Protein AF-0000000078525940 (afdb_homodimer)

Foldseek 3Di:
DDDDPDPPPPPPPPPPPPPDDDDDDPPCPDPPPPPPPPPPDQDDDVVVLQVVLCVVADPDPVLQFWHHWDWDADPVQQEMEIETAGAFPDALVSQLVVQLVSLQSSQQSRCVRPVVKAHADPQGSIRSQLRHKYWYWYAHPPCPVPCLQIQWTDIDHRPGRDGTGTDPNRDGGDRPPPVVPCPVPPPPPPD/DDCPPDPPPPPPPPPPPPPDDDDDDPPCPDPPPPPPPPPPPQDDDVVVLQVVLCVPADPDPVLQFWHHWDWDADPVQQEMEIETAGAFPDALVSQLVVQLVSLQSSQQSRCVRPVVKAHDDPQGSIRSQLRHKYWYWYAHPPCPVPCLQIQWTDIDHRPGRDGTGTDPNRDGGDRPCPVVPCPVPPPPPPD

Nearest PDB structures (foldseek):
  6h88-assembly1_A  TM=6.307E-01  e=1.381E+00  Magnetospirillum gryphiswaldense
  6h5k-assembly1_A-2  TM=5.288E-01  e=9.392E-01  Magnetospirillum gryphiswaldense
  5hok-assembly1_D-2  TM=5.696E-01  e=1.785E+00  Magnetospira sp. QH-2
  6h5u-assembly2_B  TM=6.106E-01  e=1.295E+00  Magnetospirillum gryphiswaldense
  6h87-assembly1_A-2  TM=5.175E-01  e=1.785E+00  Magnetospirillum gryphiswaldense

Radius of gyration: 27.92 Å; Cα contacts (8 Å, |Δi|>4): 564; chains: 2; bounding box: 78×122×45 Å

Solvent-accessible surface area (backbone atoms only — not comparable to full-atom values): 22656 Å² total; per-residue (Å²): 145,86,77,83,76,79,77,79,75,80,74,75,75,70,81,72,81,73,77,81,75,89,81,76,87,73,88,77,74,71,70,78,66,71,76,76,68,68,83,67,69,86,67,78,56,58,64,56,48,46,52,50,50,43,66,63,37,36,88,20,83,91,36,72,48,38,65,45,82,43,53,31,41,18,68,83,76,28,34,36,43,37,40,34,28,28,42,59,51,54,48,37,69,58,41,33,54,51,49,53,52,51,53,29,48,54,17,33,51,49,18,72,74,35,73,89,27,42,56,44,55,97,74,37,46,22,39,50,36,48,64,23,30,36,36,42,36,26,29,39,73,96,37,84,89,42,65,56,41,25,24,24,69,48,78,44,56,46,60,56,58,75,77,80,56,56,32,86,80,43,45,68,49,74,54,72,61,77,77,60,72,75,77,68,74,76,75,73,70,84,118,143,84,88,80,78,79,78,80,73,80,75,75,76,72,82,72,82,73,76,83,77,89,72,91,75,67,93,71,74,72,70,76,65,70,76,75,68,67,84,69,68,86,67,78,56,58,63,56,49,46,53,51,50,42,67,63,36,36,88,21,85,91,36,73,47,40,66,45,82,44,54,30,41,19,67,83,77,27,33,35,42,37,40,36,28,28,42,56,51,55,48,37,69,58,41,34,55,51,49,54,52,50,53,29,47,53,16,33,48,48,16,73,74,35,73,90,27,41,56,44,55,98,74,35,46,23,39,49,35,47,64,24,29,36,37,43,35,27,29,38,72,95,38,85,90,42,66,55,42,26,25,25,68,47,79,42,54,44,60,55,58,78,75,80,56,55,32,85,81,44,45,69,48,72,54,71,62,79,78,59,72,77,76,69,74,75,74,72,71,84,119

Secondary structure (DSSP, 8-state):
-------------------------SS------------------HHHHHHHHHHHHTT-TTSTTEEEEEEEEETTTTEEEEEEEE-TT--HHHHHHHHHHHHHHHHHHHHHH-TTSPPP-SS---SHHHH-EEEEEEEETT-TT-GGG-SEEEEE-TT--PPP-PPTTPPPPP--GGGS-----------/--------------------------S------------------HHHHHHHHHHHHTT-TTSTTEEEEEEEEETTTTEEEEEEEE-TT--HHHHHHHHHHHHHHHHHHHHHH-TTSPPP-SS---SHHHH-EEEEEEEETT-TT-GGG-SEEEEE-TT--PPP-PPTTPPPPP--GGGS-----------

pLDDT: mean 77.46, std 29.88, range [21.48, 98.88]

Organism: NCBI:txid29354

Sequence (382 aa):
MMRNKALMICAMSVLLLTGCTEKHILNSTGPAEPVFETQQGIVLDWDQIGNDMDEEFVNNEEYPMALSVNYSVDQKNKKIDLTLIVKDGTTPDEAVVFANAAVRYIGDEAAMQDFSFEKSSDTSYGGFFKDYDLHVIVMPDYRMKEEQYWLVDMDIPKGSDEKIVPKEGAVITEATSEDQEEDTESTESDQMMRNKALMICAMSVLLLTGCTEKHILNSTGPAEPVFETQQGIVLDWDQIGNDMDEEFVNNEEYPMALSVNYSVDQKNKKIDLTLIVKDGTTPDEAVVFANAAVRYIGDEAAMQDFSFEKSSDTSYGGFFKDYDLHVIVMPDYRMKEEQYWLVDMDIPKGSDEKIVPKEGAVITEATSEDQEEDTESTESDQ

Structure (mmCIF, N/CA/C/O backbone):
data_AF-0000000078525940-model_v1
#
loop_
_entity.id
_entity.type
_entity.pdbx_description
1 polymer Lipoprotein
#
loop_
_atom_site.group_PDB
_atom_site.id
_atom_site.type_symbol
_atom_site.label_atom_id
_atom_site.label_alt_id
_atom_site.label_comp_id
_atom_site.label_asym_id
_atom_site.label_entity_id
_atom_site.label_seq_id
_atom_site.pdbx_PDB_ins_code
_atom_site.Cartn_x
_atom_site.Cartn_y
_atom_site.Cartn_z
_atom_site.occupancy
_atom_site.B_iso_or_equiv
_atom_site.auth_seq_id
_atom_site.auth_comp_id
_atom_site.auth_asym_id
_atom_site.auth_atom_id
_atom_site.pdbx_PDB_model_num
ATOM 1 N N . MET A 1 1 ? -23.031 36.406 13.414 1 21.48 1 MET A N 1
ATOM 2 C CA . MET A 1 1 ? -24.203 35.625 13.062 1 21.48 1 MET A CA 1
ATOM 3 C C . MET A 1 1 ? -23.812 34.156 12.805 1 21.48 1 MET A C 1
ATOM 5 O O . MET A 1 1 ? -23.328 33.844 11.727 1 21.48 1 MET A O 1
ATOM 9 N N . MET A 1 2 ? -23.109 33.344 13.695 1 25.78 2 MET A N 1
ATOM 10 C CA . MET A 1 2 ? -22.016 32.438 14.008 1 25.78 2 MET A CA 1
ATOM 11 C C . MET A 1 2 ? -22.438 30.984 13.828 1 25.78 2 MET A C 1
ATOM 13 O O . MET A 1 2 ? -21.672 30.172 13.32 1 25.78 2 MET A O 1
ATOM 17 N N . ARG A 1 3 ? -23.391 30.297 14.633 1 26.89 3 ARG A N 1
ATOM 18 C CA . ARG A 1 3 ? -23.328 29.156 15.531 1 26.89 3 ARG A CA 1
ATOM 19 C C . ARG A 1 3 ? -23.734 27.875 14.805 1 26.89 3 ARG A C 1
ATOM 21 O O . ARG A 1 3 ? -23.25 26.797 15.125 1 26.89 3 ARG A O 1
ATOM 28 N N . ASN A 1 4 ? -24.828 27.719 14.227 1 28.33 4 ASN A N 1
ATOM 29 C CA . ASN A 1 4 ? -25.703 26.562 14.398 1 28.33 4 ASN A CA 1
ATOM 30 C C . ASN A 1 4 ? -25.312 25.422 13.477 1 28.33 4 ASN A C 1
ATOM 32 O O . ASN A 1 4 ? -25.797 25.328 12.352 1 28.33 4 ASN A O 1
ATOM 36 N N . LYS A 1 5 ? -24.062 25.234 13.25 1 28.31 5 LYS A N 1
ATOM 37 C CA . LYS A 1 5 ? -23.688 24.219 12.266 1 28.31 5 LYS A CA 1
ATOM 38 C C . LYS A 1 5 ? -24.234 22.844 12.656 1 28.31 5 LYS A C 1
ATOM 40 O O . LYS A 1 5 ? -23.969 22.359 13.75 1 28.31 5 LYS A O 1
ATOM 45 N N . ALA A 1 6 ? -25.359 22.328 12.172 1 26.59 6 ALA A N 1
ATOM 46 C CA . ALA A 1 6 ? -26.234 21.156 12.281 1 26.59 6 ALA A CA 1
ATOM 47 C C . ALA A 1 6 ? -25.453 19.875 12.055 1 26.59 6 ALA A C 1
ATOM 49 O O . ALA A 1 6 ? -24.781 19.703 11.031 1 26.59 6 ALA A O 1
ATOM 50 N N . LEU A 1 7 ? -24.984 19.188 13.141 1 25.95 7 LEU A N 1
ATOM 51 C CA . LEU A 1 7 ? -24.312 17.906 13.328 1 25.95 7 LEU A CA 1
ATOM 52 C C . LEU A 1 7 ? -25.094 16.781 12.648 1 25.95 7 LEU A C 1
ATOM 54 O O . LEU A 1 7 ? -26.219 16.484 13.031 1 25.95 7 LEU A O 1
ATOM 58 N N . MET A 1 8 ? -25 16.656 11.367 1 26.27 8 MET A N 1
ATOM 59 C CA . MET A 1 8 ? -25.672 15.562 10.656 1 26.27 8 MET A CA 1
ATOM 60 C C . MET A 1 8 ? -25.312 14.211 11.266 1 26.27 8 MET A C 1
ATOM 62 O O . MET A 1 8 ? -24.141 13.805 11.242 1 26.27 8 MET A O 1
ATOM 66 N N . ILE A 1 9 ? -25.938 13.828 12.391 1 27.08 9 ILE A N 1
ATOM 67 C CA . ILE A 1 9 ? -25.859 12.57 13.125 1 27.08 9 ILE A CA 1
ATOM 68 C C . ILE A 1 9 ? -26.016 11.398 12.148 1 27.08 9 ILE A C 1
ATOM 70 O O . ILE A 1 9 ? -27.031 11.297 11.445 1 27.08 9 ILE A O 1
ATOM 74 N N . CYS A 1 10 ? -24.953 10.914 11.602 1 27.88 10 CYS A N 1
ATOM 75 C CA . CYS A 1 10 ? -24.859 9.695 10.82 1 27.88 10 CYS A CA 1
ATOM 76 C C . CYS A 1 10 ? -25.5 8.523 11.555 1 27.88 10 CYS A C 1
ATOM 78 O O . CYS A 1 10 ? -25 8.078 12.586 1 27.88 10 CYS A O 1
ATOM 80 N N . ALA A 1 11 ? -26.797 8.477 11.531 1 26.97 11 ALA A N 1
ATOM 81 C CA . ALA A 1 11 ? -27.625 7.406 12.086 1 26.97 11 ALA A CA 1
ATOM 82 C C . ALA A 1 11 ? -27.172 6.039 11.594 1 26.97 11 ALA A C 1
ATOM 84 O O . ALA A 1 11 ? -27.25 5.746 10.398 1 26.97 11 ALA A O 1
ATOM 85 N N . MET A 1 12 ? -26.109 5.469 12.094 1 28.52 12 MET A N 1
ATOM 86 C CA . MET A 1 12 ? -25.766 4.059 11.969 1 28.52 12 MET A CA 1
ATOM 87 C C . MET A 1 12 ? -26.969 3.164 12.211 1 28.52 12 MET A C 1
ATOM 89 O O . MET A 1 12 ? -27.484 3.109 13.328 1 28.52 12 MET A O 1
ATOM 93 N N . SER A 1 13 ? -27.828 3.055 11.195 1 27.5 13 SER A N 1
ATOM 94 C CA . SER A 1 13 ? -28.953 2.127 11.281 1 27.5 13 SER A CA 1
ATOM 95 C C . SER A 1 13 ? -28.516 0.766 11.805 1 27.5 13 SER A C 1
ATOM 97 O O . SER A 1 13 ? -27.594 0.152 11.25 1 27.5 13 SER A O 1
ATOM 99 N N . VAL A 1 14 ? -28.578 0.569 12.984 1 27.92 14 VAL A N 1
ATOM 100 C CA . VAL A 1 14 ? -28.562 -0.743 13.617 1 27.92 14 VAL A CA 1
ATOM 101 C C . VAL A 1 14 ? -29.625 -1.642 12.969 1 27.92 14 VAL A C 1
ATOM 103 O O . VAL A 1 14 ? -30.812 -1.339 13.016 1 27.92 14 VAL A O 1
ATOM 106 N N . LEU A 1 15 ? -29.359 -2.211 11.766 1 27.69 15 LEU A N 1
ATOM 107 C CA . LEU A 1 15 ? -30.219 -3.299 11.312 1 27.69 15 LEU A CA 1
ATOM 108 C C . LEU A 1 15 ? -30.562 -4.234 12.469 1 27.69 15 LEU A C 1
ATOM 110 O O . LEU A 1 15 ? -29.688 -4.93 12.992 1 27.69 15 LEU A O 1
ATOM 114 N N . LEU A 1 16 ? -31.453 -3.805 13.297 1 26.98 16 LEU A N 1
ATOM 115 C CA . LEU A 1 16 ? -32.125 -4.664 14.258 1 26.98 16 LEU A CA 1
ATOM 116 C C . LEU A 1 16 ? -32.75 -5.867 13.57 1 26.98 16 LEU A C 1
ATOM 118 O O . LEU A 1 16 ? -33.688 -5.715 12.789 1 26.98 16 LEU A O 1
ATOM 122 N N . LEU A 1 17 ? -32.062 -6.977 13.289 1 30.05 17 LEU A N 1
ATOM 123 C CA . LEU A 1 17 ? -32.625 -8.297 13.016 1 30.05 17 LEU A CA 1
ATOM 124 C C . LEU A 1 17 ? -33.656 -8.688 14.07 1 30.05 17 LEU A C 1
ATOM 126 O O . LEU A 1 17 ? -33.281 -9.062 15.188 1 30.05 17 LEU A O 1
ATOM 130 N N . THR A 1 18 ? -34.719 -7.969 14.234 1 27.73 18 THR A N 1
ATOM 131 C CA . THR A 1 18 ? -35.781 -8.477 15.086 1 27.73 18 THR A CA 1
ATOM 132 C C . THR A 1 18 ? -36.375 -9.75 14.5 1 27.73 18 THR A C 1
ATOM 134 O O . THR A 1 18 ? -36.906 -9.734 13.391 1 27.73 18 THR A O 1
ATOM 137 N N . GLY A 1 19 ? -35.812 -10.922 14.758 1 28.27 19 GLY A N 1
ATOM 138 C CA . GLY A 1 19 ? -36.469 -12.219 14.602 1 28.27 19 GLY A CA 1
ATOM 139 C C . GLY A 1 19 ? -37.781 -12.32 15.336 1 28.27 19 GLY A C 1
ATOM 140 O O . GLY A 1 19 ? -37.812 -12.211 16.562 1 28.27 19 GLY A O 1
ATOM 141 N N . CYS A 1 20 ? -38.812 -11.875 14.852 1 27.36 20 CYS A N 1
ATOM 142 C CA . CYS A 1 20 ? -40.156 -12.234 15.305 1 27.36 20 CYS A CA 1
ATOM 143 C C . CYS A 1 20 ? -40.312 -13.75 15.414 1 27.36 20 CYS A C 1
ATOM 145 O O . CYS A 1 20 ? -39.906 -14.477 14.516 1 27.36 20 CYS A O 1
ATOM 147 N N . THR A 1 21 ? -40.656 -14.352 16.562 1 24.81 21 THR A N 1
ATOM 148 C CA . THR A 1 21 ? -40.875 -15.656 17.188 1 24.81 21 THR A CA 1
ATOM 149 C C . THR A 1 21 ? -42.094 -16.328 16.578 1 24.81 21 THR A C 1
ATOM 151 O O . THR A 1 21 ? -42.5 -17.406 17.031 1 24.81 21 THR A O 1
ATOM 154 N N . GLU A 1 22 ? -43.094 -15.836 15.859 1 24.78 22 GLU A N 1
ATOM 155 C CA . GLU A 1 22 ? -44.344 -16.594 15.977 1 24.78 22 GLU A CA 1
ATOM 156 C C . GLU A 1 22 ? -44.156 -18.031 15.523 1 24.78 22 GLU A C 1
ATOM 158 O O . GLU A 1 22 ? -43.375 -18.312 14.609 1 24.78 22 GLU A O 1
ATOM 163 N N . LYS A 1 23 ? -45 -19.172 16.141 1 25.27 23 LYS A N 1
ATOM 164 C CA . LYS A 1 23 ? -45.188 -20.594 16.406 1 25.27 23 LYS A CA 1
ATOM 165 C C . LYS A 1 23 ? -45.375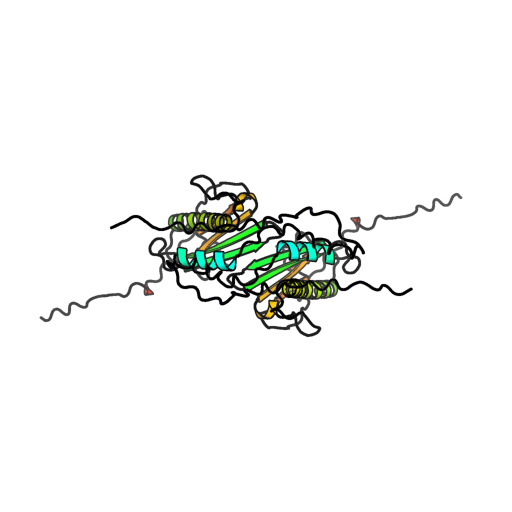 -21.375 15.117 1 25.27 23 LYS A C 1
ATOM 167 O O . LYS A 1 23 ? -44.75 -22.438 14.938 1 25.27 23 LYS A O 1
ATOM 172 N N . HIS A 1 24 ? -46.656 -21.5 14.562 1 23.89 24 HIS A N 1
ATOM 173 C CA . HIS A 1 24 ? -47.312 -22.703 14.07 1 23.89 24 HIS A CA 1
ATOM 174 C C . HIS A 1 24 ? -46.844 -23.062 12.68 1 23.89 24 HIS A C 1
ATOM 176 O O . HIS A 1 24 ? -47.438 -23.906 12.008 1 23.89 24 HIS A O 1
ATOM 182 N N . ILE A 1 25 ? -46.062 -22.422 11.781 1 23.86 25 ILE A N 1
ATOM 183 C CA . ILE A 1 25 ? -46.281 -22.891 10.414 1 23.86 25 ILE A CA 1
ATOM 184 C C . ILE A 1 25 ? -46.062 -24.391 10.328 1 23.86 25 ILE A C 1
ATOM 186 O O . ILE A 1 25 ? -45.156 -24.922 11 1 23.86 25 ILE A O 1
ATOM 190 N N . LEU A 1 26 ? -46.938 -25.406 9.602 1 26.83 26 LEU A N 1
ATOM 191 C CA . LEU A 1 26 ? -47.031 -26.562 8.727 1 26.83 26 LEU A CA 1
ATOM 192 C C . LEU A 1 26 ? -45.719 -26.812 8 1 26.83 26 LEU A C 1
ATOM 194 O O . LEU A 1 26 ? -44.844 -25.938 7.977 1 26.83 26 LEU A O 1
ATOM 198 N N . ASN A 1 27 ? -45.656 -27.328 6.633 1 27.08 27 ASN A N 1
ATOM 199 C CA . ASN A 1 27 ? -44.719 -28.141 5.879 1 27.08 27 ASN A CA 1
ATOM 200 C C . ASN A 1 27 ? -43.375 -27.453 5.703 1 27.08 27 ASN A C 1
ATOM 202 O O . ASN A 1 27 ? -43.281 -26.375 5.094 1 27.08 27 ASN A O 1
ATOM 206 N N . SER A 1 28 ? -42.375 -27.594 6.473 1 26.09 28 SER A N 1
ATOM 207 C CA . SER A 1 28 ? -41.281 -26.891 7.137 1 26.09 28 SER A CA 1
ATOM 208 C C . SER A 1 28 ? -40.188 -26.516 6.152 1 26.09 28 SER A C 1
ATOM 210 O O . SER A 1 28 ? -39.375 -27.359 5.777 1 26.09 28 SER A O 1
ATOM 212 N N . THR A 1 29 ? -40.594 -25.906 4.91 1 29.89 29 THR A N 1
ATOM 213 C CA . THR A 1 29 ? -39.625 -25.438 3.932 1 29.89 29 THR A CA 1
ATOM 214 C C . THR A 1 29 ? -38.469 -24.688 4.621 1 29.89 29 THR A C 1
ATOM 216 O O . THR A 1 29 ? -38.719 -23.719 5.348 1 29.89 29 THR A O 1
ATOM 219 N N . GLY A 1 30 ? -37.406 -25.391 4.918 1 28.44 30 GLY A N 1
ATOM 220 C CA . GLY A 1 30 ? -36.25 -25.094 5.754 1 28.44 30 GLY A CA 1
ATOM 221 C C . GLY A 1 30 ? -35.781 -23.656 5.625 1 28.44 30 GLY A C 1
ATOM 222 O O . GLY A 1 30 ? -35.906 -23.047 4.559 1 28.44 30 GLY A O 1
ATOM 223 N N . PRO A 1 31 ? -35.938 -22.922 6.684 1 28.55 31 PRO A N 1
ATOM 224 C CA . PRO A 1 31 ? -35.594 -21.516 6.84 1 28.55 31 PRO A CA 1
ATOM 225 C C . PRO A 1 31 ? -34.281 -21.141 6.125 1 28.55 31 PRO A C 1
ATOM 227 O O . PRO A 1 31 ? -33.375 -21.969 6.043 1 28.55 31 PRO A O 1
ATOM 230 N N . ALA A 1 32 ? -34.438 -20.438 5.066 1 31.08 32 ALA A N 1
ATOM 231 C CA . ALA A 1 32 ? -33.281 -19.797 4.434 1 31.08 32 ALA A CA 1
ATOM 232 C C . ALA A 1 32 ? -32.25 -19.438 5.469 1 31.08 32 ALA A C 1
ATOM 234 O O . ALA A 1 32 ? -32.531 -18.781 6.473 1 31.08 32 ALA A O 1
ATOM 235 N N . GLU A 1 33 ? -31.406 -20.391 5.953 1 29.14 33 GLU A N 1
ATOM 236 C CA . GLU A 1 33 ? -30.312 -20.125 6.879 1 29.14 33 GLU A CA 1
ATOM 237 C C . GLU A 1 33 ? -29.75 -18.703 6.68 1 29.14 33 GLU A C 1
ATOM 239 O O . GLU A 1 33 ? -29.578 -18.266 5.547 1 29.14 33 GLU A O 1
ATOM 244 N N . PRO A 1 34 ? -30.094 -17.844 7.602 1 30.73 34 PRO A N 1
ATOM 245 C CA . PRO A 1 34 ? -29.453 -16.516 7.535 1 30.73 34 PRO A CA 1
ATOM 246 C C . PRO A 1 34 ? -28.031 -16.578 6.973 1 30.73 34 PRO A C 1
ATOM 248 O O . PRO A 1 34 ? -27.312 -17.547 7.195 1 30.73 34 PRO A O 1
ATOM 251 N N . VAL A 1 35 ? -27.875 -16.5 5.688 1 29.34 35 VAL A N 1
ATOM 252 C CA . VAL A 1 35 ? -26.484 -16.266 5.285 1 29.34 35 VAL A CA 1
ATOM 253 C C . VAL A 1 35 ? -25.766 -15.461 6.367 1 29.34 35 VAL A C 1
ATOM 255 O O . VAL A 1 35 ? -26.172 -14.344 6.691 1 29.34 35 VAL A O 1
ATOM 258 N N . PHE A 1 36 ? -25.391 -16.047 7.59 1 30.45 36 PHE A N 1
ATOM 259 C CA . PHE A 1 36 ? -24.453 -15.492 8.562 1 30.45 36 PHE A CA 1
ATOM 260 C C . PHE A 1 36 ? -23.531 -14.477 7.898 1 30.45 36 PHE A C 1
ATOM 262 O O . PHE A 1 36 ? -22.703 -14.844 7.051 1 30.45 36 PHE A O 1
ATOM 269 N N . GLU A 1 37 ? -24 -13.359 7.496 1 33.44 37 GLU A N 1
ATOM 270 C CA . GLU A 1 37 ? -23.172 -12.227 7.094 1 33.44 37 GLU A CA 1
ATOM 271 C C . GLU A 1 37 ? -21.875 -12.172 7.895 1 33.44 37 GLU A C 1
ATOM 273 O O . GLU A 1 37 ? -21.906 -12.109 9.125 1 33.44 37 GLU A O 1
ATOM 278 N N . THR A 1 38 ? -20.906 -12.906 7.754 1 35.06 38 THR A N 1
ATOM 279 C CA . THR A 1 38 ? -19.578 -12.703 8.32 1 35.06 38 THR A CA 1
ATOM 280 C C . THR A 1 38 ? -19.375 -11.25 8.742 1 35.06 38 THR A C 1
ATOM 282 O O . THR A 1 38 ? -19.719 -10.328 8 1 35.06 38 THR A O 1
ATOM 285 N N . GLN A 1 39 ? -19.641 -10.758 9.93 1 38.03 39 GLN A N 1
ATOM 286 C CA . GLN A 1 39 ? -19.188 -9.484 10.5 1 38.03 39 GLN A CA 1
ATOM 287 C C . GLN A 1 39 ? -18.078 -8.875 9.656 1 38.03 39 GLN A C 1
ATOM 289 O O . GLN A 1 39 ? -16.906 -9.234 9.805 1 38.03 39 GLN A O 1
ATOM 294 N N . GLN A 1 40 ? -18.188 -8.766 8.383 1 51.22 40 GLN A N 1
ATOM 295 C CA . GLN A 1 40 ? -17.156 -8.18 7.539 1 51.22 40 GLN A CA 1
ATOM 296 C C . GLN A 1 40 ? -16.641 -6.871 8.133 1 51.22 40 GLN A C 1
ATOM 298 O O . GLN A 1 40 ? -17.406 -5.945 8.383 1 51.22 40 GLN A O 1
ATOM 303 N N . GLY A 1 41 ? -15.672 -6.926 9.086 1 63.22 41 GLY A N 1
ATOM 304 C CA . GLY A 1 41 ? -15.047 -5.738 9.648 1 63.22 41 GLY A CA 1
ATOM 305 C C . GLY A 1 41 ? -15.047 -4.555 8.695 1 63.22 41 GLY A C 1
ATOM 306 O O . GLY A 1 41 ? -15.258 -4.719 7.492 1 63.22 41 GLY A O 1
ATOM 307 N N . ILE A 1 42 ? -15.406 -3.416 9.164 1 82.88 42 ILE A N 1
ATOM 308 C CA . ILE A 1 42 ? -15.375 -2.166 8.414 1 82.88 42 ILE A CA 1
ATOM 309 C C . ILE A 1 42 ? -14.102 -2.092 7.578 1 82.88 42 ILE A C 1
ATOM 311 O O . ILE A 1 42 ? -13 -2.324 8.086 1 82.88 42 ILE A O 1
ATOM 315 N N . VAL A 1 43 ? -14.281 -2.004 6.297 1 89.25 43 VAL A N 1
ATOM 316 C CA . VAL A 1 43 ? -13.148 -1.748 5.414 1 89.25 43 VAL A CA 1
ATOM 317 C C . VAL A 1 43 ? -13 -0.245 5.184 1 89.25 43 VAL A C 1
ATOM 319 O O . VAL A 1 43 ? -13.961 0.427 4.801 1 89.25 43 VAL A O 1
ATOM 322 N N . LEU A 1 44 ? -11.844 0.251 5.418 1 93.81 44 LEU A N 1
ATOM 323 C CA . LEU A 1 44 ? -11.586 1.676 5.242 1 93.81 44 LEU A CA 1
ATOM 324 C C . LEU A 1 44 ? -11.633 2.059 3.768 1 93.81 44 LEU A C 1
ATOM 326 O O . LEU A 1 44 ? -11.109 1.338 2.916 1 93.81 44 LEU A O 1
ATOM 330 N N . ASP A 1 45 ? -12.344 3.156 3.459 1 93.5 45 ASP A N 1
ATOM 331 C CA . ASP A 1 45 ? -12.359 3.734 2.119 1 93.5 45 ASP A CA 1
ATOM 332 C C . ASP A 1 45 ? -11.156 4.652 1.9 1 93.5 45 ASP A C 1
ATOM 334 O O . ASP A 1 45 ? -11.25 5.863 2.1 1 93.5 45 ASP A O 1
ATOM 338 N N . TRP A 1 46 ? -10.148 4.129 1.335 1 93.19 46 TRP A N 1
ATOM 339 C CA . TRP A 1 46 ? -8.891 4.848 1.197 1 93.19 46 TRP A CA 1
ATOM 340 C C . TRP A 1 46 ? -8.969 5.883 0.078 1 93.19 46 TRP A C 1
ATOM 342 O O . TRP A 1 46 ? -8.219 6.863 0.073 1 93.19 46 TRP A O 1
ATOM 352 N N . ASP A 1 47 ? -9.844 5.691 -0.898 1 90.25 47 ASP A N 1
ATOM 353 C CA . ASP A 1 47 ? -10.078 6.738 -1.887 1 90.25 47 ASP A CA 1
ATOM 354 C C . ASP A 1 47 ? -10.594 8.016 -1.224 1 90.25 47 ASP A C 1
ATOM 356 O O . ASP A 1 47 ? -10.117 9.109 -1.521 1 90.25 47 ASP A O 1
ATOM 360 N N . GLN A 1 48 ? -11.469 7.758 -0.359 1 93.56 48 GLN A N 1
ATOM 361 C CA . GLN A 1 48 ? -12.023 8.906 0.346 1 93.56 48 GLN A CA 1
ATOM 362 C C . GLN A 1 48 ? -10.984 9.555 1.254 1 93.56 48 GLN A C 1
ATOM 364 O O . GLN A 1 48 ? -10.875 10.781 1.305 1 93.56 48 GLN A O 1
ATOM 369 N N . ILE A 1 49 ? -10.25 8.727 1.946 1 95.94 49 ILE A N 1
ATOM 370 C CA . ILE A 1 49 ? -9.203 9.266 2.809 1 95.94 49 ILE A CA 1
ATOM 371 C C . ILE A 1 49 ? -8.211 10.07 1.976 1 95.94 49 ILE A C 1
ATOM 373 O O . ILE A 1 49 ? -7.844 11.188 2.35 1 95.94 49 ILE A O 1
ATOM 377 N N . GLY A 1 50 ? -7.855 9.562 0.862 1 94.81 50 GLY A N 1
ATOM 378 C CA . GLY A 1 50 ? -6.945 10.273 -0.025 1 94.81 50 GLY A CA 1
ATOM 379 C C . GLY A 1 50 ? -7.492 11.602 -0.507 1 94.81 50 GLY A C 1
ATOM 380 O O . GLY A 1 50 ? -6.793 12.617 -0.472 1 94.81 50 GLY A O 1
ATOM 381 N N . ASN A 1 51 ? -8.711 11.586 -0.929 1 94.06 51 ASN A N 1
ATOM 382 C CA . ASN A 1 51 ? -9.359 12.812 -1.367 1 94.06 51 ASN A CA 1
ATOM 383 C C . ASN A 1 51 ? -9.406 13.852 -0.246 1 94.06 51 ASN A C 1
ATOM 385 O O . ASN A 1 51 ? -9.141 15.031 -0.473 1 94.06 51 ASN A O 1
ATOM 389 N N . ASP A 1 52 ? -9.734 13.367 0.904 1 97.12 52 ASP A N 1
ATOM 390 C CA . ASP A 1 52 ? -9.812 14.266 2.049 1 97.12 52 ASP A CA 1
ATOM 391 C C . ASP A 1 52 ? -8.438 14.828 2.406 1 97.12 52 ASP A C 1
ATOM 393 O O . ASP A 1 52 ? -8.32 15.992 2.789 1 97.12 52 ASP A O 1
ATOM 397 N N . MET A 1 53 ? -7.422 14.023 2.32 1 97.5 53 MET A N 1
ATOM 398 C CA . MET A 1 53 ? -6.051 14.477 2.547 1 97.5 53 MET A CA 1
ATOM 399 C C . MET A 1 53 ? -5.668 15.578 1.562 1 97.5 53 MET A C 1
ATOM 401 O O . MET A 1 53 ? -5.094 16.594 1.952 1 97.5 53 MET A O 1
ATOM 405 N N . ASP A 1 54 ? -5.992 15.43 0.362 1 96.31 54 ASP A N 1
ATOM 406 C CA . ASP A 1 54 ? -5.684 16.438 -0.654 1 96.31 54 ASP A CA 1
ATOM 407 C C . ASP A 1 54 ? -6.406 17.75 -0.364 1 96.31 54 ASP A C 1
ATOM 409 O O . ASP A 1 54 ? -5.805 18.812 -0.439 1 96.31 54 ASP A O 1
ATOM 413 N N . GLU A 1 55 ? -7.625 17.578 -0.083 1 97 55 GLU A N 1
ATOM 414 C CA . GLU A 1 55 ? -8.422 18.766 0.222 1 97 55 GLU A CA 1
ATOM 415 C C . GLU A 1 55 ? -7.855 19.516 1.427 1 97 55 GLU A C 1
ATOM 417 O O . GLU A 1 55 ? -7.844 20.75 1.45 1 97 55 GLU A O 1
ATOM 422 N N . GLU A 1 56 ? -7.348 18.75 2.297 1 98.31 56 GLU A N 1
ATOM 423 C CA . GLU A 1 56 ? -6.867 19.344 3.541 1 98.31 56 GLU A CA 1
ATOM 424 C C . GLU A 1 56 ? -5.508 20.016 3.348 1 98.31 56 GLU A C 1
ATOM 426 O O . GLU A 1 56 ? -5.246 21.078 3.912 1 98.31 56 GLU A O 1
ATOM 431 N N . PHE A 1 57 ? -4.656 19.469 2.529 1 98.38 57 PHE A N 1
ATOM 432 C CA . PHE A 1 57 ? -3.26 19.875 2.627 1 98.38 57 PHE A CA 1
ATOM 433 C C . PHE A 1 57 ? -2.795 20.531 1.334 1 98.38 57 PHE A C 1
ATOM 435 O O . PHE A 1 57 ? -1.924 21.406 1.354 1 98.38 57 PHE A O 1
ATOM 442 N N . VAL A 1 58 ? -3.324 20.109 0.29 1 96.31 58 VAL A N 1
ATOM 443 C CA . VAL A 1 58 ? -2.85 20.625 -0.988 1 96.31 58 VAL A CA 1
ATOM 444 C C . VAL A 1 58 ? -3.533 21.969 -1.291 1 96.31 58 VAL A C 1
ATOM 446 O O . VAL A 1 58 ? -4.754 22.078 -1.158 1 96.31 58 VAL A O 1
ATOM 449 N N . ASN A 1 59 ? -2.678 23.016 -1.659 1 94.56 59 ASN A N 1
ATOM 450 C CA . ASN A 1 59 ? -3.139 24.359 -1.946 1 94.56 59 ASN A CA 1
ATOM 451 C C . ASN A 1 59 ? -3.814 25 -0.732 1 94.56 59 ASN A C 1
ATOM 453 O O . ASN A 1 59 ? -4.828 25.688 -0.868 1 94.56 59 ASN A O 1
ATOM 457 N N . ASN A 1 60 ? -3.395 24.625 0.321 1 95.94 60 ASN A N 1
ATOM 458 C CA . ASN A 1 60 ? -3.863 25.172 1.586 1 95.94 60 ASN A CA 1
ATOM 459 C C . ASN A 1 60 ? -2.885 26.203 2.145 1 95.94 60 ASN A C 1
ATOM 461 O O . ASN A 1 60 ? -1.691 2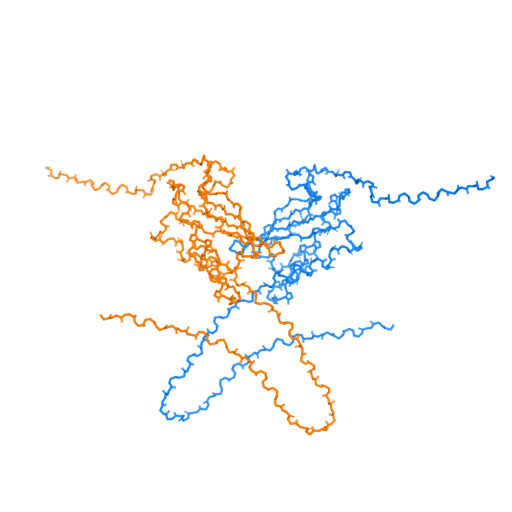5.922 2.27 1 95.94 60 ASN A O 1
ATOM 465 N N . GLU A 1 61 ? -3.391 27.328 2.547 1 96 61 GLU A N 1
ATOM 466 C CA . GLU A 1 61 ? -2.562 28.422 3.033 1 96 61 GLU A CA 1
ATOM 467 C C . GLU A 1 61 ? -1.877 28.062 4.348 1 9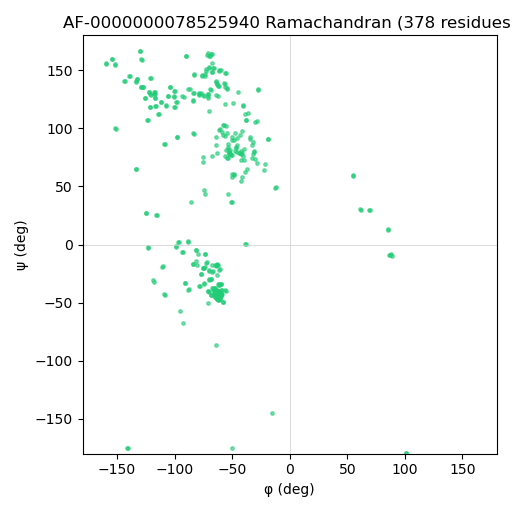6 61 GLU A C 1
ATOM 469 O O . GLU A 1 61 ? -0.839 28.625 4.691 1 96 61 GLU A O 1
ATOM 474 N N . GLU A 1 62 ? -2.469 27.109 5.035 1 96.69 62 GLU A N 1
ATOM 475 C CA . GLU A 1 62 ? -1.877 26.688 6.301 1 96.69 62 GLU A CA 1
ATOM 476 C C . GLU A 1 62 ? -0.643 25.828 6.066 1 96.69 62 GLU A C 1
ATOM 478 O O . GLU A 1 62 ? 0.203 25.688 6.953 1 96.69 62 GLU A O 1
ATOM 483 N N . TYR A 1 63 ? -0.551 25.281 4.91 1 98 63 TYR A N 1
ATOM 484 C CA . TYR A 1 63 ? 0.581 24.438 4.52 1 98 63 TYR A CA 1
ATOM 485 C C . TYR A 1 63 ? 1.088 24.828 3.135 1 98 63 TYR A C 1
ATOM 487 O O . TYR A 1 63 ? 1.077 24 2.215 1 98 63 TYR A O 1
ATOM 495 N N . PRO A 1 64 ? 1.596 26.016 3.012 1 97.19 64 PRO A N 1
ATOM 496 C CA . PRO A 1 64 ? 1.932 26.531 1.685 1 97.19 64 PRO A CA 1
ATOM 497 C C . PRO A 1 64 ? 3.029 25.719 0.995 1 97.19 64 PRO A C 1
ATOM 499 O O . PRO A 1 64 ? 3.178 25.797 -0.228 1 97.19 64 PRO A O 1
ATOM 502 N N . MET A 1 65 ? 3.754 24.938 1.723 1 97.81 65 MET A N 1
ATOM 503 C CA . MET A 1 65 ? 4.855 24.156 1.16 1 97.81 65 MET A CA 1
ATOM 504 C C . MET A 1 65 ? 4.348 22.859 0.561 1 97.81 65 MET A C 1
ATOM 506 O O . MET A 1 65 ? 5.07 22.188 -0.181 1 97.81 65 MET A O 1
ATOM 510 N N . ALA A 1 66 ? 3.18 22.453 0.894 1 98.44 66 ALA A N 1
ATOM 511 C CA . ALA A 1 66 ? 2.682 21.125 0.543 1 98.44 66 ALA A CA 1
ATOM 512 C C . ALA A 1 66 ? 2.322 21.047 -0.938 1 98.44 66 ALA A C 1
ATOM 514 O O . ALA A 1 66 ? 1.556 21.875 -1.44 1 98.44 66 ALA A O 1
ATOM 515 N N . LEU A 1 67 ? 2.846 20.062 -1.595 1 97.88 67 LEU A N 1
ATOM 516 C CA . LEU A 1 67 ? 2.543 19.859 -3.008 1 97.88 67 LEU A CA 1
ATOM 517 C C . LEU A 1 67 ? 1.648 18.641 -3.205 1 97.88 67 LEU A C 1
ATOM 519 O O . LEU A 1 67 ? 0.758 18.656 -4.059 1 97.88 67 LEU A O 1
ATOM 523 N N . SER A 1 68 ? 1.939 17.562 -2.52 1 96.62 68 SER A N 1
ATOM 524 C CA . SER A 1 68 ? 1.104 16.375 -2.617 1 96.62 68 SER A CA 1
ATOM 525 C C . SER A 1 68 ? 1.306 15.453 -1.414 1 96.62 68 SER A C 1
ATOM 527 O O . SER A 1 68 ? 2.322 15.547 -0.724 1 96.62 68 SER A O 1
ATOM 529 N N . VAL A 1 69 ? 0.298 14.641 -1.13 1 97.94 69 VAL A N 1
ATOM 530 C CA . VAL A 1 69 ? 0.314 13.594 -0.112 1 97.94 69 VAL A CA 1
ATOM 531 C C . VAL A 1 69 ? 0.152 12.227 -0.772 1 97.94 69 VAL A C 1
ATOM 533 O O . VAL A 1 69 ? -0.848 11.969 -1.449 1 97.94 69 VAL A O 1
ATOM 536 N N . ASN A 1 70 ? 1.133 11.398 -0.604 1 96.5 70 ASN A N 1
ATOM 537 C CA . ASN A 1 70 ? 1.095 10.047 -1.153 1 96.5 70 ASN A CA 1
ATOM 538 C C . ASN A 1 70 ? 1.224 8.992 -0.058 1 96.5 70 ASN A C 1
ATOM 540 O O . ASN A 1 70 ? 1.942 9.195 0.922 1 96.5 70 ASN A O 1
ATOM 544 N N . TYR A 1 71 ? 0.478 7.906 -0.286 1 97.06 71 TYR A N 1
ATOM 545 C CA . TYR A 1 71 ? 0.584 6.82 0.683 1 97.06 71 TYR A CA 1
ATOM 546 C C . TYR A 1 71 ? 0.3 5.477 0.026 1 97.06 71 TYR A C 1
ATOM 548 O O . TYR A 1 71 ? -0.353 5.41 -1.019 1 97.06 71 TYR A O 1
ATOM 556 N N . SER A 1 72 ? 0.81 4.441 0.567 1 96.56 72 SER A N 1
ATOM 557 C CA . SER A 1 72 ? 0.49 3.051 0.257 1 96.56 72 SER A CA 1
ATOM 558 C C . SER A 1 72 ? 0.262 2.24 1.528 1 96.56 72 SER A C 1
ATOM 560 O O . SER A 1 72 ? 0.935 2.457 2.539 1 96.56 72 SER A O 1
ATOM 562 N N . VAL A 1 73 ? -0.697 1.358 1.408 1 96.19 73 VAL A N 1
ATOM 563 C CA . VAL A 1 73 ? -1.058 0.561 2.576 1 96.19 73 VAL A CA 1
ATOM 564 C C . VAL A 1 73 ? -0.781 -0.916 2.299 1 96.19 73 VAL A C 1
ATOM 566 O O . VAL A 1 73 ? -1.231 -1.459 1.288 1 96.19 73 VAL A O 1
ATOM 569 N N . ASP A 1 74 ? -0.024 -1.483 3.188 1 95.56 74 ASP A N 1
ATOM 570 C CA . ASP A 1 74 ? 0.18 -2.926 3.27 1 95.56 74 ASP A CA 1
ATOM 571 C C . ASP A 1 74 ? -0.726 -3.549 4.328 1 95.56 74 ASP A C 1
ATOM 573 O O . ASP A 1 74 ? -0.353 -3.635 5.5 1 95.56 74 ASP A O 1
ATOM 577 N N . GLN A 1 75 ? -1.833 -3.969 3.873 1 90.19 75 GLN A N 1
ATOM 578 C CA . GLN A 1 75 ? -2.85 -4.438 4.809 1 90.19 75 GLN A CA 1
ATOM 579 C C . GLN A 1 75 ? -2.408 -5.723 5.5 1 90.19 75 GLN A C 1
ATOM 581 O O . GLN A 1 75 ? -2.707 -5.938 6.676 1 90.19 75 GLN A O 1
ATOM 586 N N . LYS A 1 76 ? -1.782 -6.496 4.781 1 89.25 76 LYS A N 1
ATOM 587 C CA . LYS A 1 76 ? -1.356 -7.781 5.324 1 89.25 76 LYS A CA 1
ATOM 588 C C . LYS A 1 76 ? -0.362 -7.594 6.469 1 89.25 76 LYS A C 1
ATOM 590 O O . LYS A 1 76 ? -0.493 -8.219 7.52 1 89.25 76 LYS A O 1
ATOM 595 N N . ASN A 1 77 ? 0.538 -6.758 6.188 1 92.81 77 ASN A N 1
ATOM 596 C CA . ASN A 1 77 ? 1.585 -6.566 7.188 1 92.81 77 ASN A CA 1
ATOM 597 C C . ASN A 1 77 ? 1.298 -5.367 8.078 1 92.81 77 ASN A C 1
ATOM 599 O O . ASN A 1 77 ? 2.107 -5.02 8.945 1 92.81 77 ASN A O 1
ATOM 603 N N . LYS A 1 78 ? 0.247 -4.715 7.922 1 94.81 78 LYS A N 1
ATOM 604 C CA . LYS A 1 78 ? -0.216 -3.578 8.711 1 94.81 78 LYS A CA 1
ATOM 605 C C . LYS A 1 78 ? 0.835 -2.473 8.75 1 94.81 78 LYS A C 1
ATOM 607 O O . LYS A 1 78 ? 1.293 -2.082 9.828 1 94.81 78 LYS A O 1
ATOM 612 N N . LYS A 1 79 ? 1.108 -2.049 7.57 1 97.62 79 LYS A N 1
ATOM 613 C CA . LYS A 1 79 ? 2.092 -0.985 7.398 1 97.62 79 LYS A CA 1
ATOM 614 C C . LYS A 1 79 ? 1.583 0.083 6.434 1 97.62 79 LYS A C 1
ATOM 616 O O . LYS A 1 79 ? 0.95 -0.235 5.426 1 97.62 79 LYS A O 1
ATOM 621 N N . ILE A 1 80 ? 1.854 1.292 6.746 1 97.94 80 ILE A N 1
ATOM 622 C CA . ILE A 1 80 ? 1.569 2.396 5.836 1 97.94 80 ILE A CA 1
ATOM 623 C C . ILE A 1 80 ? 2.859 3.145 5.512 1 97.94 80 ILE A C 1
ATOM 625 O O . ILE A 1 80 ? 3.652 3.445 6.41 1 97.94 80 ILE A O 1
ATOM 629 N N . ASP A 1 81 ? 3.094 3.336 4.234 1 98.19 81 ASP A N 1
ATOM 630 C CA . ASP A 1 81 ? 4.137 4.242 3.764 1 98.19 81 ASP A CA 1
ATOM 631 C C . ASP A 1 81 ? 3.543 5.578 3.324 1 98.19 81 ASP A C 1
ATOM 633 O O . ASP A 1 81 ? 2.768 5.637 2.367 1 98.19 81 ASP A O 1
ATOM 637 N N . LEU A 1 82 ? 3.951 6.621 4.004 1 98.62 82 LEU A N 1
ATOM 638 C CA . LEU A 1 82 ? 3.482 7.973 3.729 1 98.62 82 LEU A CA 1
ATOM 639 C C . LEU A 1 82 ? 4.609 8.836 3.17 1 98.62 82 LEU A C 1
ATOM 641 O O . LEU A 1 82 ? 5.668 8.961 3.791 1 98.62 82 LEU A O 1
ATOM 645 N N . THR A 1 83 ? 4.371 9.367 2.021 1 98.56 83 THR A N 1
ATOM 646 C CA . THR A 1 83 ? 5.332 10.266 1.387 1 98.56 83 THR A CA 1
ATOM 647 C C . THR A 1 83 ? 4.707 11.625 1.11 1 98.56 83 THR A C 1
ATOM 649 O O . THR A 1 83 ? 3.777 11.734 0.31 1 98.56 83 THR A O 1
ATOM 652 N N . LEU A 1 84 ? 5.254 12.586 1.713 1 98.75 84 LEU A N 1
ATOM 653 C CA . LEU A 1 84 ? 4.797 13.961 1.565 1 98.75 84 LEU A CA 1
ATOM 654 C C . LEU A 1 84 ? 5.758 14.766 0.696 1 98.75 84 LEU A C 1
ATOM 656 O O . LEU A 1 84 ? 6.961 14.805 0.968 1 98.75 84 LEU A O 1
ATOM 660 N N . ILE A 1 85 ? 5.207 15.406 -0.302 1 98.5 85 ILE A N 1
ATOM 661 C CA . ILE A 1 85 ? 6.023 16.188 -1.219 1 98.5 85 ILE A CA 1
ATOM 662 C C . ILE A 1 85 ? 5.855 17.672 -0.908 1 98.5 85 ILE A C 1
ATOM 664 O O . ILE A 1 85 ? 4.73 18.172 -0.771 1 98.5 85 ILE A O 1
ATOM 668 N N . VAL A 1 86 ? 6.992 18.359 -0.892 1 98.75 86 VAL A N 1
ATOM 669 C CA . VAL A 1 86 ? 6.969 19.766 -0.529 1 98.75 86 VAL A CA 1
ATOM 670 C C . VAL A 1 86 ? 7.734 20.594 -1.569 1 98.75 86 VAL A C 1
ATOM 672 O O . VAL A 1 86 ? 8.461 20.031 -2.391 1 98.75 86 VAL A O 1
ATOM 675 N N . LYS A 1 87 ? 7.547 21.891 -1.503 1 97.88 87 LYS A N 1
ATOM 676 C CA . LYS A 1 87 ? 8.273 22.828 -2.361 1 97.88 87 LYS A CA 1
ATOM 677 C C . LYS A 1 87 ? 9.75 22.906 -1.967 1 97.88 87 LYS A C 1
ATOM 679 O O . LYS A 1 87 ? 10.094 22.688 -0.802 1 97.88 87 LYS A O 1
ATOM 684 N N . ASP A 1 88 ? 10.5 23.219 -2.984 1 97.5 88 ASP A N 1
ATOM 685 C CA . ASP A 1 88 ? 11.891 23.562 -2.689 1 97.5 88 ASP A CA 1
ATOM 686 C C . ASP A 1 88 ? 11.977 24.688 -1.659 1 97.5 88 ASP A C 1
ATOM 688 O O . ASP A 1 88 ? 11.094 25.531 -1.584 1 97.5 88 ASP A O 1
ATOM 692 N N . GLY A 1 89 ? 13.008 24.625 -0.884 1 97.62 89 GLY A N 1
ATOM 693 C CA . GLY A 1 89 ? 13.234 25.656 0.111 1 97.62 89 GLY A CA 1
ATOM 694 C C . GLY A 1 89 ? 12.555 25.375 1.438 1 97.62 89 GLY A C 1
ATOM 695 O O . GLY A 1 89 ? 12.805 26.062 2.43 1 97.62 89 GLY A O 1
ATOM 696 N N . THR A 1 90 ? 11.734 24.328 1.446 1 98.44 90 THR A N 1
ATOM 697 C CA . THR A 1 90 ? 11.109 23.922 2.699 1 98.44 90 THR A CA 1
ATOM 698 C C . THR A 1 90 ? 12.156 23.5 3.717 1 98.44 90 THR A C 1
ATOM 700 O O . THR A 1 90 ? 13.102 22.781 3.379 1 98.44 90 THR A O 1
ATOM 703 N N . THR A 1 91 ? 11.969 23.953 4.996 1 97.69 91 THR A N 1
ATOM 704 C CA . THR A 1 91 ? 12.914 23.609 6.047 1 97.69 91 THR A CA 1
ATOM 705 C C . THR A 1 91 ? 12.492 22.312 6.742 1 97.69 91 THR A C 1
ATOM 707 O O . THR A 1 91 ? 11.328 21.922 6.699 1 97.69 91 THR A O 1
ATOM 710 N N . PRO A 1 92 ? 13.445 21.688 7.457 1 98.25 92 PRO A N 1
ATOM 711 C CA . PRO A 1 92 ? 13.102 20.469 8.203 1 98.25 92 PRO A CA 1
ATOM 712 C C . PRO A 1 92 ? 12.031 20.719 9.266 1 98.25 92 PRO A C 1
ATOM 714 O O . PRO A 1 92 ? 11.164 19.859 9.484 1 98.25 92 PRO A O 1
ATOM 717 N N . ASP A 1 93 ? 12.039 21.859 9.883 1 98 93 ASP A N 1
ATOM 718 C CA . ASP A 1 93 ? 11.031 22.172 10.898 1 98 93 ASP A CA 1
ATOM 719 C C . ASP A 1 93 ? 9.641 22.266 10.273 1 98 93 ASP A C 1
ATOM 721 O O . ASP A 1 93 ? 8.664 21.766 10.836 1 98 93 ASP A O 1
ATOM 725 N N . GLU A 1 94 ? 9.547 22.891 9.156 1 98.25 94 GLU A N 1
ATOM 726 C CA . GLU A 1 94 ? 8.281 22.984 8.43 1 98.25 94 GLU A CA 1
ATOM 727 C C . GLU A 1 94 ? 7.801 21.594 8.008 1 98.25 94 GLU A C 1
ATOM 729 O O . GLU A 1 94 ? 6.602 21.297 8.07 1 98.25 94 GLU A O 1
ATOM 734 N N . ALA A 1 95 ? 8.75 20.812 7.594 1 98.81 95 ALA A N 1
ATOM 735 C CA . ALA A 1 95 ? 8.445 19.438 7.164 1 98.81 95 ALA A CA 1
ATOM 736 C C . ALA A 1 95 ? 7.875 18.625 8.312 1 98.81 95 ALA A C 1
ATOM 738 O O . ALA A 1 95 ? 6.93 17.844 8.125 1 98.81 95 ALA A O 1
ATOM 739 N N . VAL A 1 96 ? 8.391 18.781 9.445 1 98.81 96 VAL A N 1
ATOM 740 C CA . VAL A 1 96 ? 7.938 18.062 10.625 1 98.81 96 VAL A CA 1
ATOM 741 C C . VAL A 1 96 ? 6.508 18.469 10.969 1 98.81 96 VAL A C 1
ATOM 743 O O . VAL A 1 96 ? 5.676 17.625 11.305 1 98.81 96 VAL A O 1
ATOM 746 N N . VAL A 1 97 ? 6.207 19.75 10.867 1 98.25 97 VAL A N 1
ATOM 747 C CA . VAL A 1 97 ? 4.863 20.25 11.133 1 98.25 97 VAL A CA 1
ATOM 748 C C . VAL A 1 97 ? 3.873 19.594 10.156 1 98.25 97 VAL A C 1
ATOM 750 O O . VAL A 1 97 ? 2.816 19.125 10.57 1 98.25 97 VAL A O 1
ATOM 753 N N . PHE A 1 98 ? 4.273 19.594 8.922 1 98.75 98 PHE A N 1
ATOM 754 C CA . PHE A 1 98 ? 3.428 19 7.891 1 98.75 98 PHE A CA 1
ATOM 755 C C . PHE A 1 98 ? 3.244 17.5 8.125 1 98.75 98 PHE A C 1
ATOM 757 O O . PHE A 1 98 ? 2.123 17 8.07 1 98.75 98 PHE A O 1
ATOM 764 N N . ALA A 1 99 ? 4.293 16.797 8.43 1 98.81 99 ALA A N 1
ATOM 765 C CA . ALA A 1 99 ? 4.238 15.359 8.664 1 98.81 99 ALA A CA 1
ATOM 766 C C . ALA A 1 99 ? 3.324 15.031 9.844 1 98.81 99 ALA A C 1
ATOM 768 O O . ALA A 1 99 ? 2.486 14.133 9.766 1 98.81 99 ALA A O 1
ATOM 769 N N . ASN A 1 100 ? 3.453 15.75 10.891 1 98.69 100 ASN A N 1
ATOM 770 C CA . ASN A 1 100 ? 2.631 15.531 12.078 1 98.69 100 ASN A CA 1
ATOM 771 C C . ASN A 1 100 ? 1.147 15.727 11.773 1 98.69 100 ASN A C 1
ATOM 773 O O . ASN A 1 100 ? 0.314 14.922 12.195 1 98.69 100 ASN A O 1
ATOM 777 N N . ALA A 1 101 ? 0.861 16.781 11.086 1 98.56 101 ALA A N 1
ATOM 778 C CA . ALA A 1 101 ? -0.527 17.047 10.734 1 98.56 101 ALA A CA 1
ATOM 779 C C . ALA A 1 101 ? -1.094 15.953 9.836 1 98.56 101 ALA A C 1
ATOM 781 O O . ALA A 1 101 ? -2.211 15.484 10.062 1 98.56 101 ALA A O 1
ATOM 782 N N . ALA A 1 102 ? -0.296 15.539 8.859 1 98.75 102 ALA A N 1
ATOM 783 C CA . ALA A 1 102 ? -0.75 14.539 7.902 1 98.75 102 ALA A CA 1
ATOM 784 C C . ALA A 1 102 ? -0.991 13.195 8.594 1 98.75 102 ALA A C 1
ATOM 786 O O . ALA A 1 102 ? -2.01 12.539 8.352 1 98.75 102 ALA A O 1
ATOM 787 N N . VAL A 1 103 ? -0.108 12.766 9.445 1 98.75 103 VAL A N 1
ATOM 788 C CA . VAL A 1 103 ? -0.214 11.484 10.141 1 98.75 103 VAL A CA 1
ATOM 789 C C . VAL A 1 103 ? -1.468 11.477 11.008 1 98.75 103 VAL A C 1
ATOM 791 O O . VAL A 1 103 ? -2.25 10.523 10.969 1 98.75 103 VAL A O 1
ATOM 794 N N . ARG A 1 104 ? -1.678 12.484 11.742 1 98.62 104 ARG A N 1
ATOM 795 C CA . ARG A 1 104 ? -2.85 12.57 12.609 1 98.62 104 ARG A CA 1
ATOM 796 C C . ARG A 1 104 ? -4.133 12.617 11.789 1 98.62 104 ARG A C 1
ATOM 798 O O . ARG A 1 104 ? -5.141 12.016 12.164 1 98.62 104 ARG A O 1
ATOM 805 N N . TYR A 1 105 ? -4.035 13.32 10.68 1 98.62 105 TYR A N 1
ATOM 806 C CA . TYR A 1 105 ? -5.211 13.438 9.828 1 98.62 105 TYR A CA 1
ATOM 807 C C . TYR A 1 105 ? -5.617 12.078 9.273 1 98.62 105 TYR A C 1
ATOM 809 O O . TYR A 1 105 ? -6.805 11.742 9.234 1 98.62 105 TYR A O 1
ATOM 817 N N . ILE A 1 106 ? -4.652 11.266 8.844 1 98.31 106 ILE A N 1
ATOM 818 C CA . ILE A 1 106 ? -4.945 9.922 8.352 1 98.31 106 ILE A CA 1
ATOM 819 C C . ILE A 1 106 ? -5.656 9.125 9.438 1 98.31 106 ILE A C 1
ATOM 821 O O . ILE A 1 106 ? -6.691 8.5 9.188 1 98.31 106 ILE A O 1
ATOM 825 N N . GLY A 1 107 ? -5.121 9.117 10.664 1 98.06 107 GLY A N 1
ATOM 826 C CA . GLY A 1 107 ? -5.727 8.398 11.773 1 98.06 107 GLY A CA 1
ATOM 827 C C . GLY A 1 107 ? -7.133 8.867 12.094 1 98.06 107 GLY A C 1
ATOM 828 O O . GLY A 1 107 ? -8.016 8.055 12.367 1 98.06 107 GLY A O 1
ATOM 829 N N . ASP A 1 108 ? -7.332 10.148 12.023 1 98.62 108 ASP A N 1
ATOM 830 C CA . ASP A 1 108 ? -8.641 10.719 12.336 1 98.62 108 ASP A CA 1
ATOM 831 C C . ASP A 1 108 ? -9.656 10.383 11.25 1 98.62 108 ASP A C 1
ATOM 833 O O . ASP A 1 108 ? -10.828 10.125 11.547 1 98.62 108 ASP A O 1
ATOM 837 N N . GLU A 1 109 ? -9.219 10.43 9.977 1 97.81 109 GLU A N 1
ATOM 838 C CA . GLU A 1 109 ? -10.109 10.008 8.898 1 97.81 109 GLU A CA 1
ATOM 839 C C . GLU A 1 109 ? -10.484 8.531 9.047 1 97.81 109 GLU A C 1
ATOM 841 O O . GLU A 1 109 ? -11.641 8.156 8.812 1 97.81 109 GLU A O 1
ATOM 846 N N . ALA A 1 110 ? -9.547 7.727 9.43 1 96.88 110 ALA A N 1
ATOM 847 C CA . ALA A 1 110 ? -9.828 6.316 9.68 1 96.88 110 ALA A CA 1
ATOM 848 C C . ALA A 1 110 ? -10.836 6.152 10.812 1 96.88 110 ALA A C 1
ATOM 850 O O . ALA A 1 110 ? -11.766 5.344 10.719 1 96.88 110 ALA A O 1
ATOM 851 N N . ALA A 1 111 ? -10.703 6.938 11.844 1 96.75 111 ALA A N 1
ATOM 852 C CA . ALA A 1 111 ? -11.586 6.879 13.008 1 96.75 111 ALA A CA 1
ATOM 853 C C . ALA A 1 111 ? -12.992 7.355 12.648 1 96.75 111 ALA A C 1
ATOM 855 O O . ALA A 1 111 ? -13.977 6.91 13.242 1 96.75 111 ALA A O 1
ATOM 856 N N . MET A 1 112 ? -13.078 8.266 11.68 1 96.81 112 MET A N 1
ATOM 857 C CA . MET A 1 112 ? -14.391 8.719 11.219 1 96.81 112 MET A CA 1
ATOM 858 C C . MET A 1 112 ? -15.109 7.621 10.453 1 96.81 112 MET A C 1
ATOM 860 O O . MET A 1 112 ? -16.344 7.539 10.484 1 96.81 112 MET A O 1
ATOM 864 N N . GLN A 1 113 ? -14.359 6.82 9.836 1 93.38 113 GLN A N 1
ATOM 865 C CA . GLN A 1 113 ? -14.945 5.734 9.062 1 93.38 113 GLN A CA 1
ATOM 866 C C . GLN A 1 113 ? -15.172 4.496 9.922 1 93.38 113 GLN A C 1
ATOM 868 O O . GLN A 1 113 ? -16.141 3.758 9.719 1 93.38 113 GLN A O 1
ATOM 873 N N . ASP A 1 114 ? -14.312 4.199 10.797 1 93.94 114 ASP A N 1
ATOM 874 C CA . ASP A 1 114 ? -14.383 3.088 11.742 1 93.94 114 ASP A CA 1
ATOM 875 C C . ASP A 1 114 ? -14.258 3.58 13.18 1 93.94 114 ASP A C 1
ATOM 877 O O . ASP A 1 114 ? -13.148 3.809 13.672 1 93.94 114 ASP A O 1
ATOM 881 N N . PHE A 1 115 ? -15.32 3.557 13.852 1 94 115 PHE A N 1
ATOM 882 C CA . PHE A 1 115 ? -15.43 4.191 15.156 1 94 115 PHE A CA 1
ATOM 883 C C . PHE A 1 115 ? -14.68 3.389 16.219 1 94 115 PHE A C 1
ATOM 885 O O . PHE A 1 115 ? -14.5 3.852 17.344 1 94 115 PHE A O 1
ATOM 892 N N . SER A 1 116 ? -14.195 2.199 15.867 1 94.62 116 SER A N 1
ATOM 893 C CA . SER A 1 116 ? -13.391 1.451 16.828 1 94.62 116 SER A CA 1
ATOM 894 C C . SER A 1 116 ? -12.016 2.084 17 1 94.62 116 SER A C 1
ATOM 896 O O . SER A 1 116 ? -11.297 1.771 17.953 1 94.62 116 SER A O 1
ATOM 898 N N . PHE A 1 117 ? -11.656 2.912 16.109 1 96.69 117 PHE A N 1
ATOM 899 C CA . PHE A 1 117 ? -10.406 3.646 16.25 1 96.69 117 PHE A CA 1
ATOM 900 C C . PHE A 1 117 ? -10.602 4.922 17.062 1 96.69 117 PHE A C 1
ATOM 902 O O . PHE A 1 117 ? -11.555 5.668 16.828 1 96.69 117 PHE A O 1
ATOM 909 N N . GLU A 1 118 ? -9.703 5.074 17.953 1 97.56 118 GLU A N 1
ATOM 910 C CA . GLU A 1 118 ? -9.672 6.352 18.672 1 97.56 118 GLU A CA 1
ATOM 911 C C . GLU A 1 118 ? -9.07 7.449 17.797 1 97.56 118 GLU A C 1
ATOM 913 O O . GLU A 1 118 ? -8.109 7.203 17.047 1 97.56 118 GLU A O 1
ATOM 918 N N . LYS A 1 119 ? -9.562 8.648 17.938 1 98.19 119 LYS A N 1
ATOM 919 C CA . LYS A 1 119 ? -8.977 9.812 17.266 1 98.19 119 LYS A CA 1
ATOM 920 C C . LYS A 1 119 ? -7.613 10.156 17.859 1 98.19 119 LYS A C 1
ATOM 922 O O . LYS A 1 119 ? -7.297 9.75 18.984 1 98.19 119 LYS A O 1
ATOM 927 N N . SER A 1 120 ? -6.891 10.906 17.109 1 98.31 120 SER A N 1
ATOM 928 C CA . SER A 1 120 ? -5.602 11.375 17.609 1 98.31 120 SER A CA 1
ATOM 929 C C . SER A 1 120 ? -5.785 12.422 18.703 1 98.31 120 SER A C 1
ATOM 931 O O . SER A 1 120 ? -6.895 12.93 18.906 1 98.31 120 SER A O 1
ATOM 933 N N . SER A 1 121 ? -4.648 12.648 19.422 1 97.25 121 SER A N 1
ATOM 934 C CA . SER A 1 121 ? -4.535 13.695 20.438 1 97.25 121 SER A CA 1
ATOM 935 C C . SER A 1 121 ? -3.158 14.352 20.391 1 97.25 121 SER A C 1
ATOM 937 O O . SER A 1 121 ? -2.352 14.062 19.516 1 97.25 121 SER A O 1
ATOM 939 N N . ASP A 1 122 ? -2.953 15.203 21.312 1 94.81 122 ASP A N 1
ATOM 940 C CA . ASP A 1 122 ? -1.663 15.883 21.375 1 94.81 122 ASP A CA 1
ATOM 941 C C . ASP A 1 122 ? -0.536 14.891 21.672 1 94.81 122 ASP A C 1
ATOM 943 O O . ASP A 1 122 ? 0.63 15.172 21.375 1 94.81 122 ASP A O 1
ATOM 947 N N . THR A 1 123 ? -0.896 13.711 22.172 1 95.44 123 THR A N 1
ATOM 948 C CA . THR A 1 123 ? 0.157 12.805 22.625 1 95.44 123 THR A CA 1
ATOM 949 C C . THR A 1 123 ? 0.058 11.461 21.906 1 95.44 123 THR A C 1
ATOM 951 O O . THR A 1 123 ? 0.792 10.523 22.234 1 95.44 123 THR A O 1
ATOM 954 N N . SER A 1 124 ? -0.939 11.328 21.078 1 97.38 124 SER A N 1
ATOM 955 C CA . SER A 1 124 ? -1.133 10.047 20.406 1 97.38 124 SER A CA 1
ATOM 956 C C . SER A 1 124 ? -1.521 10.242 18.953 1 97.38 124 SER A C 1
ATOM 958 O O . SER A 1 124 ? -2.279 11.156 18.625 1 97.38 124 SER A O 1
ATOM 960 N N . TYR A 1 125 ? -1.088 9.383 18.109 1 98.25 125 TYR A N 1
ATOM 961 C CA . TYR A 1 125 ? -1.446 9.43 16.703 1 98.25 125 TYR A CA 1
ATOM 962 C C . TYR A 1 125 ? -2.816 8.805 16.469 1 98.25 125 TYR A C 1
ATOM 964 O O . TYR A 1 125 ? -3.33 8.828 15.344 1 98.25 125 TYR A O 1
ATOM 972 N N . GLY A 1 126 ? -3.451 8.211 17.594 1 97.69 126 GLY A N 1
ATOM 973 C CA . GLY A 1 126 ? -4.777 7.629 17.469 1 97.69 126 GLY A CA 1
ATOM 974 C C . GLY A 1 126 ? -4.762 6.113 17.359 1 97.69 126 GLY A C 1
ATOM 975 O O . GLY A 1 126 ? -3.691 5.5 17.359 1 97.69 126 GLY A O 1
ATOM 976 N N . GLY A 1 127 ? -5.941 5.508 17.234 1 98.12 127 GLY A N 1
ATOM 977 C CA . GLY A 1 127 ? -6.098 4.066 17.297 1 98.12 127 GLY A CA 1
ATOM 978 C C . GLY A 1 127 ? -5.609 3.355 16.047 1 98.12 127 GLY A C 1
ATOM 979 O O . GLY A 1 127 ? -5.164 2.209 16.109 1 98.12 127 GLY A O 1
ATOM 980 N N . PHE A 1 128 ? -5.758 3.982 14.93 1 98 128 PHE A N 1
ATOM 981 C CA . PHE A 1 128 ? -5.328 3.391 13.664 1 98 128 PHE A CA 1
ATOM 982 C C . PHE A 1 128 ? -3.854 3.006 13.727 1 98 128 PHE A C 1
ATOM 984 O O . PHE A 1 128 ? -3.479 1.899 13.328 1 98 128 PHE A O 1
ATOM 991 N N . PHE A 1 129 ? -3.062 3.85 14.336 1 98.38 129 PHE A N 1
ATOM 992 C CA . PHE A 1 129 ? -1.619 3.643 14.336 1 98.38 129 PHE A CA 1
ATOM 993 C C . PHE A 1 129 ? -1.201 2.766 15.516 1 98.38 129 PHE A C 1
ATOM 995 O O . PHE A 1 129 ? -0.013 2.5 15.703 1 98.38 129 PHE A O 1
ATOM 1002 N N . LYS A 1 130 ? -2.131 2.324 16.25 1 98 130 LYS A N 1
ATOM 1003 C CA . LYS A 1 130 ? -1.843 1.255 17.203 1 98 130 LYS A CA 1
ATOM 1004 C C . LYS A 1 130 ? -1.681 -0.086 16.5 1 98 130 LYS A C 1
ATOM 1006 O O . LYS A 1 130 ? -1.028 -0.994 17.016 1 98 130 LYS A O 1
ATOM 1011 N N . ASP A 1 131 ? -2.213 -0.12 15.32 1 96.44 131 ASP A N 1
ATOM 1012 C CA . ASP A 1 131 ? -2.236 -1.384 14.586 1 96.44 131 ASP A CA 1
ATOM 1013 C C . ASP A 1 131 ? -1.29 -1.344 13.391 1 96.44 131 ASP A C 1
ATOM 1015 O O . ASP A 1 131 ? -0.953 -2.385 12.828 1 96.44 131 ASP A O 1
ATOM 1019 N N . TYR A 1 132 ? -0.895 -0.157 12.961 1 97.88 132 TYR A N 1
ATOM 1020 C CA . TYR A 1 132 ? -0.116 -0.031 11.734 1 97.88 132 TYR A CA 1
ATOM 1021 C C . TYR A 1 132 ? 1.254 0.573 12.016 1 97.88 132 TYR A C 1
ATOM 1023 O O . TYR A 1 132 ? 1.361 1.584 12.719 1 97.88 132 TYR A O 1
ATOM 1031 N N . ASP A 1 133 ? 2.279 -0.077 11.477 1 98.62 133 ASP A N 1
ATOM 1032 C CA . ASP A 1 133 ? 3.572 0.593 11.367 1 98.62 133 ASP A CA 1
ATOM 1033 C C . ASP A 1 133 ? 3.508 1.74 10.359 1 98.62 133 ASP A C 1
ATOM 1035 O O . ASP A 1 133 ? 2.775 1.665 9.367 1 98.62 133 ASP A O 1
ATOM 1039 N N . LEU A 1 134 ? 4.309 2.754 10.633 1 98.75 134 LEU A N 1
ATOM 1040 C CA . LEU A 1 134 ? 4.348 3.912 9.742 1 98.75 134 LEU A CA 1
ATOM 1041 C C . LEU A 1 134 ? 5.777 4.199 9.297 1 98.75 134 LEU A C 1
ATOM 1043 O O . LEU A 1 134 ? 6.688 4.277 10.125 1 98.75 134 LEU A O 1
ATOM 1047 N N . HIS A 1 135 ? 5.938 4.273 8.023 1 98.75 135 HIS A N 1
ATOM 1048 C CA . HIS A 1 135 ? 7.109 4.922 7.445 1 98.75 135 HIS A CA 1
ATOM 1049 C C . HIS A 1 135 ? 6.746 6.262 6.816 1 98.75 135 HIS A C 1
ATOM 1051 O O . HIS A 1 135 ? 5.91 6.32 5.91 1 98.75 135 HIS A O 1
ATOM 1057 N N . VAL A 1 136 ? 7.344 7.328 7.312 1 98.88 136 VAL A N 1
ATOM 1058 C CA . VAL A 1 136 ? 6.988 8.656 6.824 1 98.88 136 VAL A CA 1
ATOM 1059 C C . VAL A 1 136 ? 8.227 9.352 6.27 1 98.88 136 VAL A C 1
ATOM 1061 O O . VAL A 1 136 ? 9.281 9.367 6.906 1 98.88 136 VAL A O 1
ATOM 1064 N N . ILE A 1 137 ? 8.039 9.883 5.074 1 98.88 137 ILE A N 1
ATOM 1065 C CA . ILE A 1 137 ? 9.062 10.672 4.398 1 98.88 137 ILE A CA 1
ATOM 1066 C C . ILE A 1 137 ? 8.477 12.008 3.969 1 98.88 137 ILE A C 1
ATOM 1068 O O . ILE A 1 137 ? 7.34 12.078 3.492 1 98.88 137 ILE A O 1
ATOM 1072 N N . VAL A 1 138 ? 9.242 13.062 4.215 1 98.88 138 VAL A N 1
ATOM 1073 C CA . VAL A 1 138 ? 8.969 14.359 3.602 1 98.88 138 VAL A CA 1
ATOM 1074 C C . VAL A 1 138 ? 10.141 14.766 2.717 1 98.88 138 VAL A C 1
ATOM 1076 O O . VAL A 1 138 ? 11.289 14.766 3.164 1 98.88 138 VAL A O 1
ATOM 1079 N N . MET A 1 139 ? 9.836 15.148 1.487 1 98.81 139 MET A N 1
ATOM 1080 C CA . MET A 1 139 ? 10.922 15.484 0.567 1 98.81 139 MET A CA 1
ATOM 1081 C C . MET A 1 139 ? 10.438 16.453 -0.507 1 98.81 139 MET A C 1
ATOM 1083 O O . MET A 1 139 ? 9.242 16.547 -0.768 1 98.81 139 MET A O 1
ATOM 1087 N N . PRO A 1 140 ? 11.375 17.156 -1.127 1 98.44 140 PRO A N 1
ATOM 1088 C CA . PRO A 1 140 ? 10.992 17.922 -2.314 1 98.44 140 PRO A CA 1
ATOM 1089 C C . PRO A 1 140 ? 10.609 17.031 -3.494 1 98.44 140 PRO A C 1
ATOM 1091 O O . PRO A 1 140 ? 10.875 15.82 -3.469 1 98.44 140 PRO A O 1
ATOM 1094 N N . ASP A 1 141 ? 9.969 17.688 -4.398 1 96.38 141 ASP A N 1
ATOM 1095 C CA . ASP A 1 141 ? 9.531 16.969 -5.594 1 96.38 141 ASP A CA 1
ATOM 1096 C C . ASP A 1 141 ? 10.727 16.453 -6.391 1 96.38 141 ASP A C 1
ATOM 1098 O O . ASP A 1 141 ? 11.805 17.047 -6.359 1 96.38 141 ASP A O 1
ATOM 1102 N N . TYR A 1 142 ? 10.617 15.188 -6.945 1 92.62 142 TYR A N 1
ATOM 1103 C CA . TYR A 1 142 ? 11.555 14.547 -7.859 1 92.62 142 TYR A CA 1
ATOM 1104 C C . TYR A 1 142 ? 12.859 14.203 -7.148 1 92.62 142 TYR A C 1
ATOM 1106 O O . TYR A 1 142 ? 13.922 14.18 -7.766 1 92.62 142 TYR A O 1
ATOM 1114 N N . ARG A 1 143 ? 12.789 13.93 -5.832 1 93.38 143 ARG A N 1
ATOM 1115 C CA . ARG A 1 143 ? 14.008 13.648 -5.078 1 93.38 143 ARG A CA 1
ATOM 1116 C C . ARG A 1 143 ? 13.922 12.305 -4.367 1 93.38 143 ARG A C 1
ATOM 1118 O O . ARG A 1 143 ? 14.562 12.102 -3.334 1 93.38 143 ARG A O 1
ATOM 1125 N N . MET A 1 144 ? 13.195 11.477 -4.887 1 91.81 144 MET A N 1
ATOM 1126 C CA . MET A 1 144 ? 12.953 10.195 -4.234 1 91.81 144 MET A CA 1
ATOM 1127 C C . MET A 1 144 ? 14.25 9.406 -4.09 1 91.81 144 MET A C 1
ATOM 1129 O O . MET A 1 144 ? 14.453 8.703 -3.096 1 91.81 144 MET A O 1
ATOM 1133 N N . LYS A 1 145 ? 15.125 9.523 -5.02 1 89.12 145 LYS A N 1
ATOM 1134 C CA . LYS A 1 145 ? 16.359 8.727 -5.016 1 89.12 145 LYS A CA 1
ATOM 1135 C C . LYS A 1 145 ? 17.5 9.484 -4.34 1 89.12 145 LYS A C 1
ATOM 1137 O O . LYS A 1 145 ? 18.594 8.938 -4.172 1 89.12 145 LYS A O 1
ATOM 1142 N N . GLU A 1 146 ? 17.266 10.688 -4.004 1 95.44 146 GLU A N 1
ATOM 1143 C CA . GLU A 1 146 ? 18.266 11.531 -3.371 1 95.44 146 GLU A CA 1
ATOM 1144 C C . GLU A 1 146 ? 17.953 11.773 -1.899 1 95.44 146 GLU A C 1
ATOM 1146 O O . GLU A 1 146 ? 17.484 12.852 -1.529 1 95.44 146 GLU A O 1
ATOM 1151 N N . GLU A 1 147 ? 18.375 10.906 -1.069 1 96.38 147 GLU A N 1
ATOM 1152 C CA . GLU A 1 147 ? 17.953 10.859 0.328 1 96.38 147 GLU A CA 1
ATOM 1153 C C . GLU A 1 147 ? 18.531 12.031 1.114 1 96.38 147 GLU A C 1
ATOM 1155 O O . GLU A 1 147 ? 18.047 12.359 2.199 1 96.38 147 GLU A O 1
ATOM 1160 N N . GLN A 1 148 ? 19.625 12.602 0.608 1 97 148 GLN A N 1
ATOM 1161 C CA . GLN A 1 148 ? 20.203 13.734 1.318 1 97 148 GLN A CA 1
ATOM 1162 C C . GLN A 1 148 ? 19.219 14.914 1.367 1 97 148 GLN A C 1
ATOM 1164 O O . GLN A 1 148 ? 19.344 15.789 2.223 1 97 148 GLN A O 1
ATOM 1169 N N . TYR A 1 149 ? 18.219 14.891 0.504 1 98.06 149 TYR A N 1
ATOM 1170 C CA . TYR A 1 149 ? 17.281 16 0.435 1 98.06 149 TYR A CA 1
ATOM 1171 C C . TYR A 1 149 ? 16 15.68 1.206 1 98.06 149 TYR A C 1
ATOM 1173 O O . TYR A 1 149 ? 15.086 16.5 1.273 1 98.06 149 TYR A O 1
ATOM 1181 N N . TRP A 1 150 ? 15.977 14.453 1.753 1 98.81 150 TRP A N 1
ATOM 1182 C CA . TRP A 1 150 ? 14.812 14.125 2.568 1 98.81 150 TRP A CA 1
ATOM 1183 C C . TRP A 1 150 ? 14.836 14.891 3.887 1 98.81 150 TRP A C 1
ATOM 1185 O O . TRP A 1 150 ? 15.844 14.883 4.598 1 98.81 150 TRP A O 1
ATOM 1195 N N . LEU A 1 151 ? 13.734 15.531 4.191 1 98.88 151 LEU A N 1
ATOM 1196 C CA . LEU A 1 151 ? 13.664 16.406 5.359 1 98.88 151 LEU A CA 1
ATOM 1197 C C . LEU A 1 151 ? 13.195 15.633 6.586 1 98.88 151 LEU A C 1
ATOM 1199 O O . LEU A 1 151 ? 13.547 15.977 7.719 1 98.88 151 LEU A O 1
ATOM 1203 N N . VAL A 1 152 ? 12.344 14.664 6.41 1 98.88 152 VAL A N 1
ATOM 1204 C CA . VAL A 1 152 ? 11.906 13.688 7.402 1 98.88 152 VAL A CA 1
ATOM 1205 C C . VAL A 1 152 ? 12.039 12.273 6.836 1 98.88 152 VAL A C 1
ATOM 1207 O O . VAL A 1 152 ? 11.719 12.039 5.668 1 98.88 152 VAL A O 1
ATOM 1210 N N . ASP A 1 153 ? 12.523 11.414 7.555 1 98.81 153 ASP A N 1
ATOM 1211 C CA . ASP A 1 153 ? 12.625 9.992 7.246 1 98.81 153 ASP A CA 1
ATOM 1212 C C . ASP A 1 153 ? 12.602 9.148 8.523 1 98.81 153 ASP A C 1
ATOM 1214 O O . ASP A 1 153 ? 13.625 8.984 9.18 1 98.81 15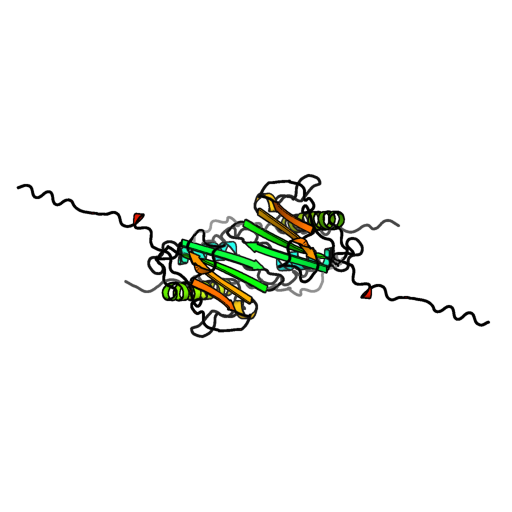3 ASP A O 1
ATOM 1218 N N . MET A 1 154 ? 11.383 8.57 8.828 1 98.69 154 MET A N 1
ATOM 1219 C CA . MET A 1 154 ? 11.242 7.898 10.117 1 98.69 154 MET A CA 1
ATOM 1220 C C . MET A 1 154 ? 10.359 6.66 9.992 1 98.69 154 MET A C 1
ATOM 1222 O O . MET A 1 154 ? 9.352 6.676 9.273 1 98.69 154 MET A O 1
ATOM 1226 N N . ASP A 1 155 ? 10.766 5.668 10.688 1 98.62 155 ASP A N 1
ATOM 1227 C CA . ASP A 1 155 ? 9.898 4.535 10.992 1 98.62 155 ASP A CA 1
ATOM 1228 C C . ASP A 1 155 ? 9.297 4.668 12.391 1 98.62 155 ASP A C 1
ATOM 1230 O O . ASP A 1 155 ? 10.023 4.797 13.375 1 98.62 155 ASP A O 1
ATOM 1234 N N . ILE A 1 156 ? 8.008 4.664 12.422 1 98.62 156 ILE A N 1
ATOM 1235 C CA . ILE A 1 156 ? 7.293 4.707 13.695 1 98.62 156 ILE A CA 1
ATOM 1236 C C . ILE A 1 156 ? 6.543 3.395 13.914 1 98.62 156 ILE A C 1
ATOM 1238 O O . ILE A 1 156 ? 5.566 3.109 13.219 1 98.62 156 ILE A O 1
ATOM 1242 N N . PRO A 1 157 ? 6.934 2.631 14.844 1 98.62 157 PRO A N 1
ATOM 1243 C CA . PRO A 1 157 ? 6.266 1.348 15.078 1 98.62 157 PRO A CA 1
ATOM 1244 C C . PRO A 1 157 ? 4.824 1.509 15.555 1 98.62 157 PRO A C 1
ATOM 1246 O O . PRO A 1 157 ? 4.492 2.504 16.203 1 98.62 157 PRO A O 1
ATOM 1249 N N . LYS A 1 158 ? 4.055 0.52 15.242 1 98.31 158 LYS A N 1
ATOM 1250 C CA . LYS A 1 158 ? 2.672 0.512 15.719 1 98.31 158 LYS A CA 1
ATOM 1251 C C . LYS A 1 158 ? 2.607 0.667 17.234 1 98.31 158 LYS A C 1
ATOM 1253 O O . LYS A 1 158 ? 3.43 0.104 17.953 1 98.31 158 LYS A O 1
ATOM 1258 N N . GLY A 1 159 ? 1.748 1.507 17.625 1 98 159 GLY A N 1
ATOM 1259 C CA . GLY A 1 159 ? 1.532 1.749 19.047 1 98 159 GLY A CA 1
ATOM 1260 C C . GLY A 1 159 ? 2.467 2.797 19.625 1 98 159 GLY A C 1
ATOM 1261 O O . GLY A 1 159 ? 2.316 3.205 20.781 1 98 159 GLY A O 1
ATOM 1262 N N . SER A 1 160 ? 3.412 3.203 18.875 1 98.25 160 SER A N 1
ATOM 1263 C CA . SER A 1 160 ? 4.371 4.199 19.328 1 98.25 160 SER A CA 1
ATOM 1264 C C . SER A 1 160 ? 3.828 5.613 19.156 1 98.25 160 SER A C 1
ATOM 1266 O O . SER A 1 160 ? 3.105 5.895 18.203 1 98.25 160 SER A O 1
ATOM 1268 N N . ASP A 1 161 ? 4.184 6.492 20.062 1 97.31 161 ASP A N 1
ATOM 1269 C CA . ASP A 1 161 ? 3.844 7.906 19.953 1 97.31 161 ASP A CA 1
ATOM 1270 C C . ASP A 1 161 ? 5.098 8.766 19.797 1 97.31 161 ASP A C 1
ATOM 1272 O O . ASP A 1 161 ? 5.129 9.922 20.219 1 97.31 161 ASP A O 1
ATOM 1276 N N . GLU A 1 162 ? 6.078 8.109 19.281 1 98 162 GLU A N 1
ATOM 1277 C CA . GLU A 1 162 ? 7.324 8.844 19.078 1 98 162 GLU A CA 1
ATOM 1278 C C . GLU A 1 162 ? 7.102 10.07 18.203 1 98 162 GLU A C 1
ATOM 1280 O O . GLU A 1 162 ? 6.371 10.016 17.219 1 98 162 GLU A O 1
ATOM 1285 N N . LYS A 1 163 ? 7.738 11.141 18.578 1 98.25 163 LYS A N 1
ATOM 1286 C CA . LYS A 1 163 ? 7.586 12.391 17.844 1 98.25 163 LYS A CA 1
ATOM 1287 C C . LYS A 1 163 ? 8.328 12.344 16.516 1 98.25 163 LYS A C 1
ATOM 1289 O O . LYS A 1 163 ? 9.43 11.789 16.422 1 98.25 163 LYS A O 1
ATOM 1294 N N . ILE A 1 164 ? 7.766 12.992 15.594 1 98.69 164 ILE A N 1
ATOM 1295 C CA . ILE A 1 164 ? 8.43 13.156 14.305 1 98.69 164 ILE A CA 1
ATOM 1296 C C . ILE A 1 164 ? 9.492 14.25 14.406 1 98.69 164 ILE A C 1
ATOM 1298 O O . ILE A 1 164 ? 9.234 15.32 14.953 1 98.69 164 ILE A O 1
ATOM 1302 N N . VAL A 1 165 ? 10.695 13.883 13.922 1 98.75 165 VAL A N 1
ATOM 1303 C CA . VAL A 1 165 ? 11.812 14.812 14.016 1 98.75 165 VAL A CA 1
ATOM 1304 C C . VAL A 1 165 ? 12.477 14.961 12.648 1 98.75 165 VAL A C 1
ATOM 1306 O O . VAL A 1 165 ? 12.32 14.102 11.773 1 98.75 165 VAL A O 1
ATOM 1309 N N . PRO A 1 166 ? 13.203 16.047 12.469 1 98.81 166 PRO A N 1
ATOM 1310 C CA . PRO A 1 166 ? 13.938 16.203 11.211 1 98.81 166 PRO A CA 1
ATOM 1311 C C . PRO A 1 166 ? 14.969 15.109 10.984 1 98.81 166 PRO A C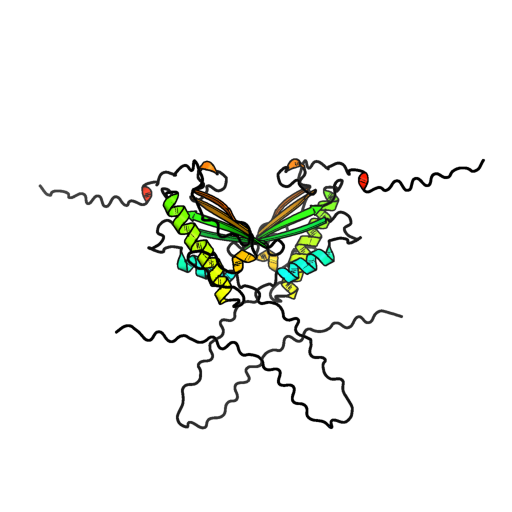 1
ATOM 1313 O O . PRO A 1 166 ? 15.523 14.57 11.945 1 98.81 166 PRO A O 1
ATOM 1316 N N . LYS A 1 167 ? 15.164 14.852 9.711 1 98.69 167 LYS A N 1
ATOM 1317 C CA . LYS A 1 167 ? 16.297 13.984 9.367 1 98.69 167 LYS A CA 1
ATOM 1318 C C . LYS A 1 167 ? 17.625 14.703 9.586 1 98.69 167 LYS A C 1
ATOM 1320 O O . LYS A 1 167 ? 17.828 15.797 9.078 1 98.69 167 LYS A O 1
ATOM 1325 N N . GLU A 1 168 ? 18.453 14.078 10.305 1 97.44 168 GLU A N 1
ATOM 1326 C CA . GLU A 1 168 ? 19.75 14.672 10.562 1 97.44 168 GLU A CA 1
ATOM 1327 C C . GLU A 1 168 ? 20.547 14.82 9.266 1 97.44 168 GLU A C 1
ATOM 1329 O O . GLU A 1 168 ? 20.641 13.883 8.477 1 97.44 168 GLU A O 1
ATOM 1334 N N . GLY A 1 169 ? 21.047 16.016 9.023 1 97.12 169 GLY A N 1
ATOM 1335 C CA . GLY A 1 169 ? 21.938 16.234 7.895 1 97.12 169 GLY A CA 1
ATOM 1336 C C . GLY A 1 169 ? 21.188 16.516 6.602 1 97.12 169 GLY A C 1
ATOM 1337 O O . GLY A 1 169 ? 21.797 16.547 5.527 1 97.12 169 GLY A O 1
ATOM 1338 N N . ALA A 1 170 ? 19.922 16.781 6.711 1 97.75 170 ALA A N 1
ATOM 1339 C CA . ALA A 1 170 ? 19.141 17.078 5.512 1 97.75 170 ALA A CA 1
ATOM 1340 C C . ALA A 1 170 ? 19.656 18.359 4.832 1 97.75 170 ALA A C 1
ATOM 1342 O O . ALA A 1 170 ? 19.969 19.344 5.5 1 97.75 170 ALA A O 1
ATOM 1343 N N . VAL A 1 171 ? 19.703 18.25 3.514 1 97.44 171 VAL A N 1
ATOM 1344 C CA . VAL A 1 171 ? 20.094 19.406 2.711 1 97.44 171 VAL A CA 1
ATOM 1345 C C . VAL A 1 171 ? 18.859 20.078 2.125 1 97.44 171 VAL A C 1
ATOM 1347 O O . VAL A 1 171 ? 18.031 19.422 1.498 1 97.44 171 VAL A O 1
ATOM 1350 N N . ILE A 1 172 ? 18.75 21.375 2.352 1 97.12 172 ILE A N 1
ATOM 1351 C CA . ILE A 1 172 ? 17.609 22.125 1.845 1 97.12 172 ILE A CA 1
ATOM 1352 C C . ILE A 1 172 ? 17.859 22.531 0.391 1 97.12 172 ILE A C 1
ATOM 1354 O O . ILE A 1 172 ? 18.875 23.141 0.076 1 97.12 172 ILE A O 1
ATOM 1358 N N . THR A 1 173 ? 16.969 22.156 -0.433 1 95.44 173 THR A N 1
ATOM 1359 C CA . THR A 1 173 ? 17.078 22.531 -1.836 1 95.44 173 THR A CA 1
ATOM 1360 C C . THR A 1 173 ? 16.766 24.016 -2.018 1 95.44 173 THR A C 1
ATOM 1362 O O . THR A 1 173 ? 16 24.594 -1.241 1 95.44 173 THR A O 1
ATOM 1365 N N . GLU A 1 174 ? 17.438 24.641 -3.068 1 88.44 174 GLU A N 1
ATOM 1366 C CA . GLU A 1 174 ? 17.234 26.062 -3.307 1 88.44 174 GLU A CA 1
ATOM 1367 C C . GLU A 1 174 ? 15.914 26.312 -4.039 1 88.44 174 GLU A C 1
ATOM 1369 O O . GLU A 1 174 ? 15.539 25.547 -4.926 1 88.44 174 GLU A O 1
ATOM 1374 N N . ALA A 1 175 ? 15.141 27.219 -3.471 1 75.38 175 ALA A N 1
ATOM 1375 C CA . ALA A 1 175 ? 13.891 27.609 -4.121 1 75.38 175 ALA A CA 1
ATOM 1376 C C . ALA A 1 175 ? 14.148 28.203 -5.5 1 75.38 175 ALA A C 1
ATOM 1378 O O . ALA A 1 175 ? 15.102 28.969 -5.688 1 75.38 175 ALA A O 1
ATOM 1379 N N . THR A 1 176 ? 14.031 27.594 -6.586 1 57.5 176 THR A N 1
ATOM 1380 C CA . THR 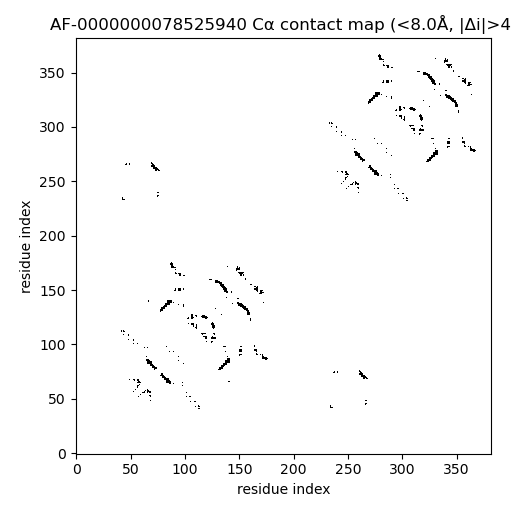A 1 176 ? 14.195 28.266 -7.867 1 57.5 176 THR A CA 1
ATOM 1381 C C . THR A 1 176 ? 13.219 29.438 -7.992 1 57.5 176 THR A C 1
ATOM 1383 O O . THR A 1 176 ? 12.039 29.312 -7.637 1 57.5 176 THR A O 1
ATOM 1386 N N . SER A 1 177 ? 13.633 30.688 -7.824 1 48.53 177 SER A N 1
ATOM 1387 C CA . SER A 1 177 ? 12.891 31.938 -7.941 1 48.53 177 SER A CA 1
ATOM 1388 C C . SER A 1 177 ? 11.906 31.891 -9.102 1 48.53 177 SER A C 1
ATOM 1390 O O . SER A 1 177 ? 11.352 32.906 -9.492 1 48.53 177 SER A O 1
ATOM 1392 N N . GLU A 1 178 ? 11.719 30.984 -9.844 1 43.91 178 GLU A N 1
ATOM 1393 C CA . GLU A 1 178 ? 10.758 31.281 -10.898 1 43.91 178 GLU A CA 1
ATOM 1394 C C . GLU A 1 178 ? 9.391 31.625 -10.312 1 43.91 178 GLU A C 1
ATOM 1396 O O . GLU A 1 178 ? 8.492 32.094 -11.031 1 43.91 178 GLU A O 1
ATOM 1401 N N . ASP A 1 179 ? 9.086 31.25 -9.141 1 41.25 179 ASP A N 1
ATOM 1402 C CA . ASP A 1 179 ? 7.746 31.641 -8.703 1 41.25 179 ASP A CA 1
ATOM 1403 C C . ASP A 1 179 ? 7.738 33.094 -8.195 1 41.25 179 ASP A C 1
ATOM 1405 O O . ASP A 1 179 ? 6.73 33.562 -7.656 1 41.25 179 ASP A O 1
ATOM 1409 N N . GLN A 1 180 ? 8.836 33.781 -7.914 1 37.62 180 GLN A N 1
ATOM 1410 C CA . GLN A 1 180 ? 8.758 35.188 -7.621 1 37.62 180 GLN A CA 1
ATOM 1411 C C . GLN A 1 180 ? 8.539 36 -8.891 1 37.62 180 GLN A C 1
ATOM 1413 O O . GLN A 1 180 ? 9.391 36 -9.781 1 37.62 180 GLN A O 1
ATOM 1418 N N . GLU A 1 181 ? 7.375 36.062 -9.516 1 37.38 181 GLU A N 1
ATOM 1419 C CA . GLU A 1 181 ? 7.047 37.156 -10.43 1 37.38 181 GLU A CA 1
ATOM 1420 C C . GLU A 1 181 ? 7.668 38.469 -9.969 1 37.38 181 GLU A C 1
ATOM 1422 O O . GLU A 1 181 ? 7.516 38.875 -8.812 1 37.38 181 GLU A O 1
ATOM 1427 N N . GLU A 1 182 ? 8.82 38.781 -10.383 1 38.06 182 GLU A N 1
ATOM 1428 C CA . GLU A 1 182 ? 9.391 40.125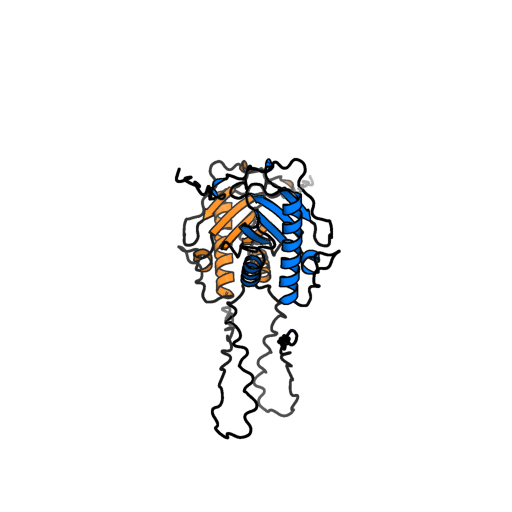 -10.352 1 38.06 182 GLU A CA 1
ATOM 1429 C C . GLU A 1 182 ? 8.344 41.188 -10.688 1 38.06 182 GLU A C 1
ATOM 1431 O O . GLU A 1 182 ? 7.871 41.25 -11.828 1 38.06 182 GLU A O 1
ATOM 1436 N N . ASP A 1 183 ? 7.289 41.375 -9.93 1 36.31 183 ASP A N 1
ATOM 1437 C CA . ASP A 1 183 ? 6.551 42.625 -10.078 1 36.31 183 ASP A CA 1
ATOM 1438 C C . ASP A 1 183 ? 7.484 43.844 -9.992 1 36.31 183 ASP A C 1
ATOM 1440 O O . ASP A 1 183 ? 7.758 44.344 -8.898 1 36.31 183 ASP A O 1
ATOM 1444 N N . THR A 1 184 ? 8.672 43.75 -10.516 1 37.75 184 THR A N 1
ATOM 1445 C CA . THR A 1 184 ? 9.414 45 -10.625 1 37.75 184 THR A CA 1
ATOM 1446 C C . THR A 1 184 ? 8.617 46.031 -11.422 1 37.75 184 THR A C 1
ATOM 1448 O O . THR A 1 184 ? 8.352 45.844 -12.609 1 37.75 184 THR A O 1
ATOM 1451 N N . GLU A 1 185 ? 7.602 46.625 -10.766 1 38.47 185 GLU A N 1
ATOM 1452 C CA . GLU A 1 185 ? 7.02 47.875 -11.242 1 38.47 185 GLU A CA 1
ATOM 1453 C C . GLU A 1 185 ? 8.102 48.844 -11.688 1 38.47 185 GLU A C 1
ATOM 1455 O O . GLU A 1 185 ? 8.953 49.25 -10.891 1 38.47 185 GLU A O 1
ATOM 1460 N N . SER A 1 186 ? 8.672 48.688 -12.891 1 39.12 186 SER A N 1
ATOM 1461 C CA . SER A 1 186 ? 9.43 49.719 -13.555 1 39.12 186 SER A CA 1
ATOM 1462 C C . SER A 1 186 ? 8.734 51.094 -13.422 1 39.12 186 SER A C 1
ATOM 1464 O O . SER A 1 186 ? 7.629 51.281 -13.93 1 39.12 186 SER A O 1
ATOM 1466 N N . THR A 1 187 ? 8.781 51.688 -12.195 1 36.97 187 THR A N 1
ATOM 1467 C CA . THR A 1 187 ? 8.461 53.125 -12.039 1 36.97 187 THR A CA 1
ATOM 1468 C C . THR A 1 187 ? 9.211 53.969 -13.07 1 36.97 187 THR A C 1
ATOM 1470 O O . THR A 1 187 ? 10.438 54.094 -12.984 1 36.97 187 THR A O 1
ATOM 1473 N N . GLU A 1 188 ? 8.961 53.688 -14.359 1 39.88 188 GLU A N 1
ATOM 1474 C CA . GLU A 1 188 ? 9.352 54.688 -15.344 1 39.88 188 GLU A CA 1
ATOM 1475 C C . GLU A 1 188 ? 8.992 56.094 -14.852 1 39.88 188 GLU A C 1
ATOM 1477 O O . GLU A 1 188 ? 7.828 56.406 -14.594 1 39.88 188 GLU A O 1
ATOM 1482 N N . SER A 1 189 ? 9.867 56.625 -13.984 1 36.34 189 SER A N 1
ATOM 1483 C CA . SER A 1 189 ? 9.891 58.062 -13.695 1 36.34 189 SER A CA 1
ATOM 1484 C C . SER A 1 189 ? 9.844 58.875 -14.977 1 36.34 189 SER A C 1
ATOM 1486 O O . SER A 1 189 ? 10.695 58.75 -15.844 1 36.34 189 SER A O 1
ATOM 1488 N N . ASP A 1 190 ? 8.68 59.062 -15.469 1 37 190 ASP A N 1
ATOM 1489 C CA . ASP A 1 190 ? 8.414 60.125 -16.453 1 37 190 ASP A CA 1
ATOM 1490 C C . ASP A 1 190 ? 9.117 61.438 -16.078 1 37 190 ASP A C 1
ATOM 1492 O O . ASP A 1 190 ? 8.789 62.031 -15.062 1 37 190 ASP A O 1
ATOM 1496 N N . GLN A 1 191 ? 10.484 61.375 -15.875 1 26.84 191 GLN A N 1
ATOM 1497 C CA . GLN A 1 191 ? 11.07 62.719 -16.109 1 26.84 191 GLN A CA 1
ATOM 1498 C C . GLN A 1 191 ? 11.117 63.031 -17.609 1 26.84 191 GLN A C 1
ATOM 1500 O O . GLN A 1 191 ? 11.453 62.156 -18.422 1 26.84 191 GLN A O 1
ATOM 1505 N N . MET B 1 1 ? -19.844 -41.594 -8.93 1 23.34 1 MET B N 1
ATOM 1506 C CA . MET B 1 1 ? -20.844 -40.969 -8.078 1 23.34 1 MET B CA 1
ATOM 1507 C C . MET B 1 1 ? -20.484 -39.5 -7.852 1 23.34 1 MET B C 1
ATOM 1509 O O . MET B 1 1 ? -19.469 -39.188 -7.211 1 23.34 1 MET B O 1
ATOM 1513 N N . MET B 1 2 ? -20.516 -38.562 -8.867 1 29.62 2 MET B N 1
ATOM 1514 C CA . MET B 1 2 ? -20.094 -37.312 -9.484 1 29.62 2 MET B CA 1
ATOM 1515 C C . MET B 1 2 ? -20.625 -36.125 -8.711 1 29.62 2 MET B C 1
ATOM 1517 O O . MET B 1 2 ? -21.797 -36.062 -8.352 1 29.62 2 MET B O 1
ATOM 1521 N N . ARG B 1 3 ? -19.766 -35.188 -8.008 1 29.45 3 ARG B N 1
ATOM 1522 C CA . ARG B 1 3 ? -19.656 -34.125 -7 1 29.45 3 ARG B CA 1
ATOM 1523 C C . ARG B 1 3 ? -20.453 -32.906 -7.402 1 29.45 3 ARG B C 1
ATOM 1525 O O . ARG B 1 3 ? -20.141 -32.25 -8.414 1 29.45 3 ARG B O 1
ATOM 1532 N N . ASN B 1 4 ? -21.75 -32.812 -7.262 1 28.31 4 ASN B N 1
ATOM 1533 C CA . ASN B 1 4 ? -22.812 -31.828 -7.43 1 28.31 4 ASN B CA 1
ATOM 1534 C C . ASN B 1 4 ? -22.516 -30.547 -6.668 1 28.31 4 ASN B C 1
ATOM 1536 O O . ASN B 1 4 ? -22.812 -30.438 -5.477 1 28.31 4 ASN B O 1
ATOM 1540 N N . LYS B 1 5 ? -21.297 -30.078 -6.73 1 28.91 5 LYS B N 1
ATOM 1541 C CA . LYS B 1 5 ? -20.922 -28.922 -5.93 1 28.91 5 LYS B CA 1
ATOM 1542 C C . LYS B 1 5 ? -21.844 -27.734 -6.199 1 28.91 5 LYS B C 1
ATOM 1544 O O . LYS B 1 5 ? -22.016 -27.328 -7.352 1 28.91 5 LYS B O 1
ATOM 1549 N N . ALA B 1 6 ? -22.844 -27.328 -5.41 1 26.11 6 ALA B N 1
ATOM 1550 C CA . ALA B 1 6 ? -23.938 -26.375 -5.234 1 26.11 6 ALA B CA 1
ATOM 1551 C C . ALA B 1 6 ? -23.422 -24.938 -5.262 1 26.11 6 ALA B C 1
ATOM 1553 O O . ALA B 1 6 ? -22.531 -24.578 -4.492 1 26.11 6 ALA B O 1
ATOM 1554 N N . LEU B 1 7 ? -23.422 -24.219 -6.414 1 25.27 7 LEU B N 1
ATOM 1555 C CA . LEU B 1 7 ? -23.125 -22.844 -6.781 1 25.27 7 LEU B CA 1
ATOM 1556 C C . LEU B 1 7 ? -23.938 -21.859 -5.941 1 25.27 7 LEU B C 1
ATOM 1558 O O . LEU B 1 7 ? -25.156 -21.828 -6.043 1 25.27 7 LEU B O 1
ATOM 1562 N N . MET B 1 8 ? -23.609 -21.641 -4.684 1 26.72 8 MET B N 1
ATOM 1563 C CA . MET B 1 8 ? -24.312 -20.703 -3.824 1 26.72 8 MET B CA 1
ATOM 1564 C C . MET B 1 8 ? -24.344 -19.312 -4.461 1 26.72 8 MET B C 1
ATOM 1566 O O . MET B 1 8 ? -23.312 -18.688 -4.672 1 26.72 8 MET B O 1
ATOM 1570 N N . ILE B 1 9 ? -25.266 -19.062 -5.391 1 27.12 9 ILE B N 1
ATOM 1571 C CA . ILE B 1 9 ? -25.609 -17.828 -6.09 1 27.12 9 ILE B CA 1
ATOM 1572 C C . ILE B 1 9 ? -25.812 -16.703 -5.078 1 27.12 9 ILE B C 1
ATOM 1574 O O . ILE B 1 9 ? -26.672 -16.797 -4.195 1 27.12 9 ILE B O 1
ATOM 1578 N N . CYS B 1 10 ? -24.797 -15.953 -4.715 1 28.06 10 CYS B N 1
ATOM 1579 C CA . CYS B 1 10 ? -24.797 -14.75 -3.887 1 28.06 10 CYS B CA 1
ATOM 1580 C C . CYS B 1 10 ? -25.812 -13.734 -4.402 1 28.06 10 CYS B C 1
ATOM 1582 O O . CYS B 1 10 ? -25.656 -13.195 -5.496 1 28.06 10 CYS B O 1
ATOM 1584 N N . ALA B 1 11 ? -27.031 -13.922 -4.062 1 26.81 11 ALA B N 1
ATOM 1585 C CA . ALA B 1 11 ? -28.188 -13.07 -4.332 1 26.81 11 ALA B CA 1
ATOM 1586 C C . ALA B 1 11 ? -27.922 -11.625 -3.898 1 26.81 11 ALA B C 1
ATOM 1588 O O . ALA B 1 11 ? -27.797 -11.352 -2.705 1 26.81 11 ALA B O 1
ATOM 1589 N N . MET B 1 12 ? -27.203 -10.828 -4.645 1 28.42 12 MET B N 1
ATOM 1590 C CA . MET B 1 12 ? -27.109 -9.375 -4.527 1 28.42 12 MET B CA 1
ATOM 1591 C C . MET B 1 12 ? -28.5 -8.75 -4.398 1 28.42 12 MET B C 1
ATOM 1593 O O . MET B 1 12 ? -29.297 -8.805 -5.336 1 28.42 12 MET B O 1
ATOM 1597 N N . SER B 1 13 ? -29.062 -8.781 -3.176 1 27.95 13 SER B N 1
ATOM 1598 C CA . SER B 1 13 ? -30.344 -8.141 -2.895 1 27.95 13 SER B CA 1
ATOM 1599 C C . SER B 1 13 ? -30.391 -6.719 -3.453 1 27.95 13 SER B C 1
ATOM 1601 O O . SER B 1 13 ? -29.5 -5.91 -3.178 1 27.95 13 SER B O 1
ATOM 1603 N N . VAL B 1 14 ? -30.891 -6.543 -4.539 1 28.02 14 VAL B N 1
ATOM 1604 C CA . VAL B 1 14 ? -31.344 -5.277 -5.105 1 28.02 14 VAL B CA 1
ATOM 1605 C C . VAL B 1 14 ? -32.281 -4.59 -4.129 1 28.02 14 VAL B C 1
ATOM 1607 O O . VAL B 1 14 ? -33.375 -5.125 -3.814 1 28.02 14 VAL B O 1
ATOM 1610 N N . LEU B 1 15 ? -31.781 -3.908 -3.037 1 27.75 15 LEU B N 1
ATOM 1611 C CA . LEU B 1 15 ? -32.656 -3.014 -2.287 1 27.75 15 LEU B CA 1
ATOM 1612 C C . LEU B 1 15 ? -33.531 -2.197 -3.23 1 27.75 15 LEU B C 1
ATOM 1614 O O . LEU B 1 15 ? -33.031 -1.352 -3.975 1 27.75 15 LEU B O 1
ATOM 1618 N N . LEU B 1 16 ? -34.562 -2.807 -3.721 1 26.94 16 LEU B N 1
ATOM 1619 C CA . LEU B 1 16 ? -35.656 -2.117 -4.383 1 26.94 16 LEU B CA 1
ATOM 1620 C C . LEU B 1 16 ? -36.219 -1.008 -3.496 1 26.94 16 LEU B C 1
ATOM 1622 O O . LEU B 1 16 ? -36.781 -1.281 -2.434 1 26.94 16 LEU B O 1
ATOM 1626 N N . LEU B 1 17 ? -35.688 0.21 -3.51 1 29.77 17 LEU B N 1
ATOM 1627 C CA . LEU B 1 17 ? -36.344 1.433 -3.061 1 29.77 17 LEU B CA 1
ATOM 1628 C C . LEU B 1 17 ? -37.719 1.562 -3.676 1 29.77 17 LEU B C 1
ATOM 1630 O O . LEU B 1 17 ? -37.875 1.959 -4.836 1 29.77 17 LEU B O 1
ATOM 1634 N N . THR B 1 18 ? -38.594 0.616 -3.479 1 27.78 18 THR B N 1
ATOM 1635 C CA . THR B 1 18 ? -39.938 0.879 -3.926 1 27.78 18 THR B CA 1
ATOM 1636 C C . THR B 1 18 ? -40.594 1.991 -3.096 1 27.78 18 THR B C 1
ATOM 1638 O O . THR B 1 18 ? -40.781 1.842 -1.887 1 27.78 18 THR B O 1
ATOM 1641 N N . GLY B 1 19 ? -40.281 3.25 -3.295 1 28.44 19 GLY B N 1
ATOM 1642 C CA . GLY B 1 19 ? -41.094 4.359 -2.828 1 28.44 19 GLY B CA 1
ATOM 1643 C C . GLY B 1 19 ? -42.562 4.234 -3.215 1 28.44 19 GLY B C 1
ATOM 1644 O O . GLY B 1 19 ? -42.875 4.012 -4.383 1 28.44 19 GLY B O 1
ATOM 1645 N N . CYS B 1 20 ? -43.344 3.686 -2.408 1 27.52 20 CYS B N 1
ATOM 1646 C CA . CYS B 1 20 ? -44.812 3.799 -2.428 1 27.52 20 CYS B CA 1
ATOM 1647 C C . CYS B 1 20 ? -45.25 5.242 -2.645 1 27.52 20 CYS B C 1
ATOM 1649 O O . CYS B 1 20 ? -44.656 6.164 -2.088 1 27.52 20 CYS B O 1
ATOM 1651 N N . THR B 1 21 ? -46.188 5.566 -3.582 1 23.77 21 THR B N 1
ATOM 1652 C CA . THR B 1 21 ? -46.812 6.695 -4.246 1 23.77 21 THR B CA 1
ATOM 1653 C C . THR B 1 21 ? -47.719 7.457 -3.273 1 23.77 21 THR B C 1
ATOM 1655 O O . THR B 1 21 ? -48.094 8.602 -3.537 1 23.77 21 THR B O 1
ATOM 1658 N N . GLU B 1 22 ? -48.562 6.934 -2.326 1 24.06 22 GLU B N 1
ATOM 1659 C CA . GLU B 1 22 ? -49.844 7.613 -2.23 1 24.06 22 GLU B CA 1
ATOM 1660 C C . GLU B 1 22 ? -49.688 9.031 -1.699 1 24.06 22 GLU B C 1
ATOM 1662 O O . GLU B 1 22 ? -48.812 9.297 -0.872 1 24.06 22 GLU B O 1
ATOM 1667 N N . LYS B 1 23 ? -50.781 10.094 -2.023 1 24.27 23 LYS B N 1
ATOM 1668 C CA . LYS B 1 23 ? -51.125 11.516 -2.119 1 24.27 23 LYS B CA 1
ATOM 1669 C C . LYS B 1 23 ? -51.219 12.148 -0.736 1 24.27 23 LYS B C 1
ATOM 1671 O O . LYS B 1 23 ? -51.312 13.375 -0.614 1 24.27 23 LYS B O 1
ATOM 1676 N N . HIS B 1 24 ? -51.969 11.586 0.264 1 26 24 HIS B N 1
ATOM 1677 C CA . HIS B 1 24 ? -52.688 12.547 1.104 1 26 24 HIS B CA 1
ATOM 1678 C C . HIS B 1 24 ? -51.719 13.555 1.723 1 26 24 HIS B C 1
ATOM 1680 O O . HIS B 1 24 ? -50.656 13.172 2.23 1 26 24 HIS B O 1
ATOM 1686 N N . ILE B 1 25 ? -51.812 14.984 1.505 1 26.86 25 ILE B N 1
ATOM 1687 C CA . ILE B 1 25 ? -51.188 16.297 1.522 1 26.86 25 ILE B CA 1
ATOM 1688 C C . ILE B 1 25 ? -50.781 16.672 2.953 1 26.86 25 ILE B C 1
ATOM 1690 O O . ILE B 1 25 ? -50.312 17.781 3.209 1 26.86 25 ILE B O 1
ATOM 1694 N N . LEU B 1 26 ? -51.469 16.125 4 1 26.98 26 LEU B N 1
ATOM 1695 C CA . LEU B 1 26 ? -51.562 16.938 5.199 1 26.98 26 LEU B CA 1
ATOM 1696 C C . LEU B 1 26 ? -50.156 17.438 5.602 1 26.98 26 LEU B C 1
ATOM 1698 O O . LEU B 1 26 ? -49.156 16.891 5.172 1 26.98 26 LEU B O 1
ATOM 1702 N N . ASN B 1 27 ? -49.938 18.219 6.871 1 26.72 27 ASN B N 1
ATOM 1703 C CA . ASN B 1 27 ? -48.969 19.219 7.309 1 26.72 27 ASN B CA 1
ATOM 1704 C C . ASN B 1 27 ? -47.531 18.719 7.188 1 26.72 27 ASN B C 1
ATOM 1706 O O . ASN B 1 27 ? -47.188 17.719 7.809 1 26.72 27 ASN B O 1
ATOM 1710 N N . SER B 1 28 ? -46.812 18.953 6.129 1 25.48 28 SER B N 1
ATOM 1711 C CA . SER B 1 28 ? -45.844 18.422 5.199 1 25.48 28 SER B CA 1
ATOM 1712 C C . SER B 1 28 ? -44.469 18.344 5.844 1 25.48 28 SER B C 1
ATOM 1714 O O . SER B 1 28 ? -43.75 19.344 5.941 1 25.48 28 SER B O 1
ATOM 1716 N N . THR B 1 29 ? -44.406 17.859 7.152 1 29.8 29 THR B N 1
ATOM 1717 C CA . THR B 1 29 ? -43.125 17.734 7.824 1 29.8 29 THR B CA 1
ATOM 1718 C C . THR B 1 29 ? -42.062 17.172 6.875 1 29.8 29 THR B C 1
ATOM 1720 O O . THR B 1 29 ? -42.281 16.125 6.254 1 29.8 29 THR B O 1
ATOM 1723 N N . GLY B 1 30 ? -41.25 18.094 6.281 1 28.33 30 GLY B N 1
ATOM 1724 C CA . GLY B 1 30 ? -40.312 17.984 5.16 1 28.33 30 GLY B CA 1
ATOM 1725 C C . GLY B 1 30 ? -39.594 16.656 5.129 1 28.33 30 GLY B C 1
ATOM 1726 O O . GLY B 1 30 ? -39.312 16.062 6.176 1 28.33 30 GLY B O 1
ATOM 1727 N N . PRO B 1 31 ? -39.906 15.906 4.109 1 28.22 31 PRO B N 1
ATOM 1728 C CA . PRO B 1 31 ? -39.344 14.57 3.846 1 28.22 31 PRO B CA 1
ATOM 1729 C C . PRO B 1 31 ? -37.875 14.461 4.191 1 28.22 31 PRO B C 1
ATOM 1731 O O . PRO B 1 31 ? -37.125 15.43 4.043 1 28.22 31 PRO B O 1
ATOM 1734 N N . ALA B 1 32 ? -37.656 13.781 5.227 1 31.06 32 ALA B N 1
ATOM 1735 C CA . ALA B 1 32 ? -36.25 13.406 5.5 1 31.06 32 ALA B CA 1
ATOM 1736 C C . ALA B 1 32 ? -35.469 13.211 4.207 1 31.06 32 ALA B C 1
ATOM 1738 O O . ALA B 1 32 ? -35.906 12.469 3.318 1 31.06 32 ALA B O 1
ATOM 1739 N N . GLU B 1 33 ? -35.031 14.328 3.51 1 29.31 33 GLU B N 1
ATOM 1740 C CA . GLU B 1 33 ? -34.219 14.219 2.314 1 29.31 33 GLU B CA 1
ATOM 1741 C C . GLU B 1 33 ? -33.375 12.945 2.338 1 29.31 33 GLU B C 1
ATOM 1743 O O . GLU B 1 33 ? -32.812 12.578 3.375 1 29.31 33 GLU B O 1
ATOM 1748 N N . PRO B 1 34 ? -33.781 12 1.532 1 30.7 34 PRO B N 1
ATOM 1749 C CA . PRO B 1 34 ? -32.906 10.828 1.408 1 30.7 34 PRO B CA 1
ATOM 1750 C C . PRO B 1 34 ? -31.422 11.188 1.555 1 30.7 34 PRO B C 1
ATOM 1752 O O . PRO B 1 34 ? -31 12.266 1.143 1 30.7 34 PRO B O 1
ATOM 1755 N N . VAL B 1 35 ? -30.906 11.25 2.754 1 29.33 35 VAL B N 1
ATOM 1756 C CA . VAL B 1 35 ? -29.453 11.305 2.734 1 29.33 35 VAL B CA 1
ATOM 1757 C C . VAL B 1 35 ? -28.938 10.586 1.49 1 29.33 35 VAL B C 1
ATOM 1759 O O . VAL B 1 35 ? -29.156 9.391 1.311 1 29.33 35 VAL B O 1
ATOM 1762 N N . PHE B 1 36 ? -29.109 11.125 0.19 1 30.94 36 PHE B N 1
ATOM 1763 C CA . PHE B 1 36 ? -28.422 10.711 -1.02 1 30.94 36 PHE B CA 1
ATOM 1764 C C . PHE B 1 36 ? -27.109 10.008 -0.673 1 30.94 36 PHE B C 1
ATOM 1766 O O . PHE B 1 36 ? -26.172 10.633 -0.185 1 30.94 36 PHE B O 1
ATOM 1773 N N . GLU B 1 37 ? -27.156 8.922 -0.034 1 33.47 37 GLU B N 1
ATOM 1774 C CA . GLU B 1 37 ? -26.016 8.039 0.151 1 33.47 37 GLU B CA 1
ATOM 1775 C C . GLU B 1 37 ? -25.062 8.109 -1.04 1 33.47 37 GLU B C 1
ATOM 1777 O O . GLU B 1 37 ? -25.469 7.906 -2.184 1 33.47 37 GLU B O 1
ATOM 1782 N N . THR B 1 38 ? -24.219 8.977 -1.241 1 35.41 38 THR B N 1
ATOM 1783 C CA . THR B 1 38 ? -23.125 8.961 -2.207 1 35.41 38 THR B CA 1
ATOM 1784 C C . THR B 1 38 ? -22.828 7.543 -2.682 1 35.41 38 THR B C 1
ATOM 1786 O O . THR B 1 38 ? -22.781 6.609 -1.876 1 35.41 38 THR B O 1
ATOM 1789 N N . GLN B 1 39 ? -23.375 6.953 -3.744 1 37.84 39 GLN B N 1
ATOM 1790 C CA . GLN B 1 39 ? -22.906 5.758 -4.434 1 37.84 39 GLN B CA 1
ATOM 1791 C C . GLN B 1 39 ? -21.5 5.387 -3.982 1 37.84 39 GLN B C 1
ATOM 1793 O O . GLN B 1 39 ? -20.516 5.938 -4.48 1 37.84 39 GLN B O 1
ATOM 1798 N N . GLN B 1 40 ? -21.188 5.309 -2.734 1 51.28 40 GLN B N 1
ATOM 1799 C CA . GLN B 1 40 ? -19.859 4.949 -2.246 1 51.28 40 GLN B CA 1
ATOM 1800 C C . GLN B 1 40 ? -19.312 3.738 -2.996 1 51.28 40 GLN B C 1
ATOM 1802 O O . GLN B 1 40 ? -19.938 2.682 -3.031 1 51.28 40 GLN B O 1
ATOM 1807 N N . GLY B 1 41 ? -18.672 3.945 -4.172 1 62.91 41 GLY B N 1
ATOM 1808 C CA . GLY B 1 41 ? -18.031 2.879 -4.934 1 62.91 41 GLY B CA 1
ATOM 1809 C C . GLY B 1 41 ? -17.562 1.73 -4.07 1 62.91 41 GLY B C 1
ATOM 1810 O O . GLY B 1 41 ? -17.422 1.876 -2.854 1 62.91 41 GLY B O 1
ATOM 1811 N N . ILE B 1 42 ? -17.844 0.542 -4.457 1 82.81 42 ILE B N 1
ATOM 1812 C CA . ILE B 1 42 ? -17.375 -0.672 -3.795 1 82.81 42 ILE B CA 1
ATOM 1813 C C . ILE B 1 42 ? -15.922 -0.507 -3.379 1 82.81 42 ILE B C 1
ATOM 1815 O O . ILE B 1 42 ? -15.086 -0.092 -4.184 1 82.81 42 ILE B O 1
ATOM 1819 N N . VAL B 1 43 ? -15.695 -0.611 -2.107 1 89.25 43 VAL B N 1
ATOM 1820 C CA . VAL B 1 43 ? -14.32 -0.642 -1.61 1 89.25 43 VAL B CA 1
ATOM 1821 C C . VAL B 1 43 ? -13.852 -2.088 -1.475 1 89.25 43 VAL B C 1
ATOM 1823 O O . VAL B 1 43 ? -14.523 -2.908 -0.844 1 89.25 43 VAL B O 1
ATOM 1826 N N . LEU B 1 44 ? -12.742 -2.383 -2.041 1 93.88 44 LEU B N 1
ATOM 1827 C CA . LEU B 1 44 ? -12.203 -3.736 -1.984 1 93.88 44 LEU B CA 1
ATOM 1828 C C . LEU B 1 44 ? -11.75 -4.082 -0.57 1 93.88 44 LEU B C 1
ATOM 1830 O O . LEU B 1 44 ? -11.133 -3.256 0.106 1 93.88 44 LEU B O 1
ATOM 1834 N N . ASP B 1 45 ? -12.133 -5.277 -0.1 1 93.5 45 ASP B N 1
ATOM 1835 C CA . ASP B 1 45 ? -11.641 -5.812 1.168 1 93.5 45 ASP B CA 1
ATOM 1836 C C . ASP B 1 45 ? -10.289 -6.5 0.992 1 93.5 45 ASP B C 1
ATOM 1838 O O . ASP B 1 45 ? -10.227 -7.715 0.792 1 93.5 45 ASP B O 1
ATOM 1842 N N . TRP B 1 46 ? -9.281 -5.805 1.248 1 93.19 46 TRP B N 1
ATOM 1843 C CA . TRP B 1 46 ? -7.926 -6.289 0.984 1 93.19 46 TRP B CA 1
ATOM 1844 C C . TRP B 1 46 ? -7.488 -7.293 2.047 1 93.19 46 TRP B C 1
ATOM 1846 O O . TRP B 1 46 ? -6.605 -8.117 1.805 1 93.19 46 TRP B O 1
ATOM 1856 N N . ASP B 1 47 ? -8.047 -7.223 3.246 1 90.25 47 ASP B N 1
ATOM 1857 C CA . ASP B 1 47 ? -7.793 -8.273 4.23 1 90.25 47 ASP B CA 1
ATOM 1858 C C . ASP B 1 47 ? -8.258 -9.6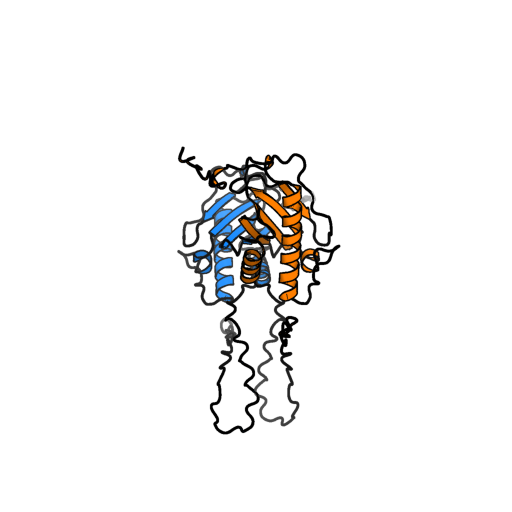33 3.715 1 90.25 47 ASP B C 1
ATOM 1860 O O . ASP B 1 47 ? -7.535 -10.625 3.828 1 90.25 47 ASP B O 1
ATOM 1864 N N . GLN B 1 48 ? -9.367 -9.555 3.15 1 93.44 48 GLN B N 1
ATOM 1865 C CA . GLN B 1 48 ? -9.906 -10.797 2.611 1 93.44 48 GLN B CA 1
ATOM 1866 C C . GLN B 1 48 ? -9.086 -11.281 1.417 1 93.44 48 GLN B C 1
ATOM 1868 O O . GLN B 1 48 ? -8.781 -12.469 1.303 1 93.44 48 GLN B O 1
ATOM 1873 N N . ILE B 1 49 ? -8.742 -10.359 0.562 1 95.94 49 ILE B N 1
ATOM 1874 C CA . ILE B 1 49 ? -7.926 -10.727 -0.587 1 95.94 49 ILE B CA 1
ATOM 1875 C C . ILE B 1 49 ? -6.605 -11.328 -0.109 1 95.94 49 ILE B C 1
ATOM 1877 O O . ILE B 1 49 ? -6.176 -12.367 -0.613 1 95.94 49 ILE B O 1
ATOM 1881 N N . GLY B 1 50 ? -6.039 -10.75 0.874 1 94.75 50 GLY B N 1
ATOM 1882 C CA . GLY B 1 50 ? -4.801 -11.258 1.43 1 94.75 50 GLY B CA 1
ATOM 1883 C C . GLY B 1 50 ? -4.941 -12.656 2.014 1 94.75 50 GLY B C 1
ATOM 1884 O O . GLY B 1 50 ? -4.121 -13.531 1.74 1 94.75 50 GLY B O 1
ATOM 1885 N N . ASN B 1 51 ? -5.961 -12.836 2.775 1 94 51 ASN B N 1
ATOM 1886 C CA . ASN B 1 51 ? -6.219 -14.156 3.348 1 94 51 ASN B CA 1
ATOM 1887 C C . ASN B 1 51 ? -6.422 -15.211 2.262 1 94 51 ASN B C 1
ATOM 1889 O O . ASN B 1 51 ? -5.895 -16.312 2.363 1 94 51 ASN B O 1
ATOM 1893 N N . ASP B 1 52 ? -7.156 -14.812 1.268 1 97.06 52 ASP B N 1
ATOM 1894 C CA . ASP B 1 52 ? -7.418 -15.742 0.173 1 97.06 52 ASP B CA 1
ATOM 1895 C C . ASP B 1 52 ? -6.137 -16.062 -0.594 1 97.06 52 ASP B C 1
ATOM 1897 O O . ASP B 1 52 ? -5.938 -17.203 -1.028 1 97.06 52 ASP B O 1
ATOM 1901 N N . MET B 1 53 ? -5.301 -15.102 -0.797 1 97.5 53 MET B N 1
ATOM 1902 C CA . MET B 1 53 ? -4.004 -15.312 -1.438 1 97.5 53 MET B CA 1
ATOM 1903 C C . MET B 1 53 ? -3.16 -16.297 -0.644 1 97.5 53 MET B C 1
ATOM 1905 O O . MET B 1 53 ? -2.564 -17.219 -1.218 1 97.5 53 MET B O 1
ATOM 1909 N N . ASP B 1 54 ? -3.121 -16.172 0.614 1 96.38 54 ASP B N 1
ATOM 1910 C CA . ASP B 1 54 ? -2.355 -17.094 1.461 1 96.38 54 ASP B CA 1
ATOM 1911 C C . ASP B 1 54 ? -2.891 -18.516 1.361 1 96.38 54 ASP B C 1
ATOM 1913 O O . ASP B 1 54 ? -2.119 -19.469 1.221 1 96.38 54 ASP B O 1
ATOM 1917 N N . GLU B 1 55 ? -4.16 -18.578 1.462 1 97 55 GLU B N 1
ATOM 1918 C CA . GLU B 1 55 ? -4.789 -19.891 1.372 1 97 55 GLU B CA 1
ATOM 1919 C C . GLU B 1 55 ? -4.488 -20.562 0.031 1 97 55 GLU B C 1
ATOM 1921 O O . GLU B 1 55 ? -4.27 -21.766 -0.031 1 97 55 GLU B O 1
ATOM 1926 N N . GLU B 1 56 ? -4.391 -19.75 -0.93 1 98.31 56 GLU B N 1
ATOM 1927 C CA . GLU B 1 56 ? -4.207 -20.266 -2.279 1 98.31 56 GLU B CA 1
ATOM 1928 C C . GLU B 1 56 ? -2.758 -20.688 -2.518 1 98.31 56 GLU B C 1
ATOM 1930 O O . GLU B 1 56 ? -2.498 -21.703 -3.166 1 98.31 56 GLU B O 1
ATOM 1935 N N . PHE B 1 57 ? -1.808 -19.984 -1.967 1 98.44 57 PHE B N 1
ATOM 1936 C CA . PHE B 1 57 ? -0.456 -20.156 -2.49 1 98.44 57 PHE B CA 1
ATOM 1937 C C . PHE B 1 57 ? 0.483 -20.672 -1.413 1 98.44 57 PHE B C 1
ATOM 1939 O O . PHE B 1 57 ? 1.455 -21.375 -1.716 1 98.44 57 PHE B O 1
ATOM 1946 N N . VAL B 1 58 ? 0.223 -20.328 -0.235 1 96.56 58 VAL B N 1
ATOM 1947 C CA . VAL B 1 58 ? 1.138 -20.719 0.83 1 96.56 58 VAL B CA 1
ATOM 1948 C C . VAL B 1 58 ? 0.814 -22.141 1.288 1 96.56 58 VAL B C 1
ATOM 1950 O O . VAL B 1 58 ? -0.35 -22.469 1.523 1 96.56 58 VAL B O 1
ATOM 1953 N N . ASN B 1 59 ? 1.908 -23.016 1.354 1 94.75 59 ASN B N 1
ATOM 1954 C CA . ASN B 1 59 ? 1.795 -24.422 1.727 1 94.75 59 ASN B CA 1
ATOM 1955 C C . ASN B 1 59 ? 0.906 -25.203 0.753 1 94.75 59 ASN B C 1
ATOM 1957 O O . ASN B 1 59 ? 0.113 -26.047 1.167 1 94.75 59 ASN B O 1
ATOM 1961 N N . ASN B 1 60 ? 0.917 -24.781 -0.378 1 95.81 60 ASN B N 1
ATOM 1962 C CA . ASN B 1 60 ? 0.192 -25.438 -1.459 1 95.81 60 ASN B CA 1
ATOM 1963 C C . ASN B 1 60 ? 1.118 -26.312 -2.312 1 95.81 60 ASN B C 1
ATOM 1965 O O . ASN B 1 60 ? 2.158 -25.828 -2.777 1 95.81 60 ASN B O 1
ATOM 1969 N N . GLU B 1 61 ? 0.716 -27.5 -2.578 1 96.06 61 GLU B N 1
ATOM 1970 C CA . GLU B 1 61 ? 1.537 -28.453 -3.316 1 96.06 61 GLU B CA 1
ATOM 1971 C C . GLU B 1 61 ? 1.731 -28.016 -4.762 1 96.06 61 GLU B C 1
ATOM 1973 O O . GLU B 1 61 ? 2.703 -28.406 -5.414 1 96.06 61 GLU B O 1
ATOM 1978 N N . GLU B 1 62 ? 0.802 -27.203 -5.227 1 96.69 62 GLU B N 1
ATOM 1979 C CA . GLU B 1 62 ? 0.913 -26.719 -6.602 1 96.69 62 GLU B CA 1
ATOM 1980 C C . GLU B 1 62 ? 1.992 -25.641 -6.723 1 96.69 62 GLU B C 1
ATOM 1982 O O . GLU B 1 62 ? 2.504 -25.391 -7.812 1 96.69 62 GLU B O 1
ATOM 1987 N N . TYR B 1 63 ? 2.326 -25.062 -5.637 1 98.06 63 TYR B N 1
ATOM 1988 C CA . TYR B 1 63 ? 3.361 -24.047 -5.578 1 98.06 63 TYR B CA 1
ATOM 1989 C C . TYR B 1 63 ? 4.316 -24.297 -4.418 1 98.06 63 TYR B C 1
ATOM 1991 O O . TYR B 1 63 ? 4.441 -23.469 -3.514 1 98.06 63 TYR B O 1
ATOM 1999 N N . PRO B 1 64 ? 5.031 -25.359 -4.48 1 97.25 64 PRO B N 1
ATOM 2000 C CA . PRO B 1 64 ? 5.84 -25.781 -3.328 1 97.25 64 PRO B CA 1
ATOM 2001 C C . PRO B 1 64 ? 6.934 -24.766 -2.982 1 97.25 64 PRO B C 1
ATOM 2003 O O . PRO B 1 64 ? 7.453 -24.781 -1.861 1 97.25 64 PRO B O 1
ATOM 2006 N N . MET B 1 65 ? 7.262 -23.891 -3.867 1 97.81 65 MET B N 1
ATOM 2007 C CA . MET B 1 65 ? 8.328 -22.922 -3.645 1 97.81 65 MET B CA 1
ATOM 2008 C C . MET B 1 65 ? 7.809 -21.703 -2.883 1 97.81 65 MET B C 1
ATOM 2010 O O . MET B 1 65 ? 8.594 -20.906 -2.373 1 97.81 65 MET B O 1
ATOM 2014 N N . ALA B 1 66 ? 6.539 -21.531 -2.834 1 98.44 66 ALA B N 1
ATOM 2015 C CA . ALA B 1 66 ? 5.949 -20.297 -2.312 1 98.44 66 ALA B CA 1
ATOM 2016 C C . ALA B 1 66 ? 6.043 -20.25 -0.79 1 98.44 66 ALA B C 1
ATOM 2018 O O . ALA B 1 66 ? 5.617 -21.172 -0.104 1 98.44 66 ALA B O 1
ATOM 2019 N N . LEU B 1 67 ? 6.559 -19.156 -0.294 1 97.88 67 LEU B N 1
ATOM 2020 C CA . LEU B 1 67 ? 6.664 -18.984 1.15 1 97.88 67 LEU B CA 1
ATOM 2021 C C . LEU B 1 67 ? 5.676 -17.922 1.64 1 97.88 67 LEU B C 1
ATOM 2023 O O . LEU B 1 67 ? 5.102 -18.062 2.723 1 97.88 67 LEU B O 1
ATOM 2027 N N . SER B 1 68 ? 5.551 -16.828 0.917 1 96.62 68 SER B N 1
ATOM 2028 C CA . SER B 1 68 ? 4.594 -15.797 1.292 1 96.62 68 SER B CA 1
ATOM 2029 C C . SER B 1 68 ? 4.266 -14.898 0.109 1 96.62 68 SER B C 1
ATOM 2031 O O . SER B 1 68 ? 5.031 -14.828 -0.856 1 96.62 68 SER B O 1
ATOM 2033 N N . VAL B 1 69 ? 3.086 -14.273 0.181 1 98 69 VAL B N 1
ATOM 2034 C CA . VAL B 1 69 ? 2.619 -13.273 -0.769 1 98 69 VAL B CA 1
ATOM 2035 C C . VAL B 1 69 ? 2.422 -11.938 -0.055 1 98 69 VAL B C 1
ATOM 2037 O O . VAL B 1 69 ? 1.64 -11.844 0.894 1 98 69 VAL B O 1
ATOM 2040 N N . ASN B 1 70 ? 3.152 -10.945 -0.493 1 96.5 70 ASN B N 1
ATOM 2041 C CA . ASN B 1 70 ? 3.043 -9.609 0.078 1 96.5 70 ASN B CA 1
ATOM 2042 C C . ASN B 1 70 ? 2.652 -8.578 -0.979 1 96.5 70 ASN B C 1
ATOM 2044 O O . ASN B 1 70 ? 3.07 -8.68 -2.135 1 96.5 70 ASN B O 1
ATOM 2048 N N . TYR B 1 71 ? 1.832 -7.633 -0.508 1 97.06 71 TYR B N 1
ATOM 2049 C CA . TYR B 1 71 ? 1.456 -6.574 -1.435 1 97.06 71 TYR B CA 1
ATOM 2050 C C . TYR B 1 71 ? 1.153 -5.277 -0.689 1 97.06 71 TYR B C 1
ATOM 2052 O O . TYR B 1 71 ? 0.831 -5.301 0.501 1 97.06 71 TYR B O 1
ATOM 2060 N N . SER B 1 72 ? 1.296 -4.176 -1.324 1 96.56 72 SER B N 1
ATOM 2061 C CA . SER B 1 72 ? 0.849 -2.855 -0.899 1 96.56 72 SER B CA 1
ATOM 2062 C C . SER B 1 72 ? 0.116 -2.131 -2.023 1 96.56 72 SER B C 1
ATOM 2064 O O . SER B 1 72 ? 0.481 -2.258 -3.193 1 96.56 72 SER B O 1
ATOM 2066 N N . VAL B 1 73 ? -0.905 -1.429 -1.603 1 96.19 73 VAL B N 1
ATOM 2067 C CA . VAL B 1 73 ? -1.729 -0.739 -2.59 1 96.19 73 VAL B CA 1
ATOM 2068 C C . VAL B 1 73 ? -1.648 0.77 -2.369 1 96.19 73 VAL B C 1
ATOM 2070 O O . VAL B 1 73 ? -1.868 1.253 -1.255 1 96.19 73 VAL B O 1
ATOM 2073 N N . ASP B 1 74 ? -1.295 1.434 -3.426 1 95.56 74 ASP B N 1
ATOM 2074 C CA . ASP B 1 74 ? -1.382 2.887 -3.525 1 95.56 74 ASP B CA 1
ATOM 2075 C C . ASP B 1 74 ? -2.656 3.312 -4.25 1 95.56 74 ASP B C 1
ATOM 2077 O O . ASP B 1 74 ? -2.67 3.428 -5.477 1 95.56 74 ASP B O 1
ATOM 2081 N N . GLN B 1 75 ? -3.637 3.535 -3.48 1 90.19 75 GLN B N 1
ATOM 2082 C CA . GLN B 1 75 ? -4.949 3.799 -4.055 1 90.19 75 GLN B CA 1
ATOM 2083 C C . GLN B 1 75 ? -4.965 5.121 -4.812 1 90.19 75 GLN B C 1
ATOM 2085 O O . GLN B 1 75 ? -5.633 5.25 -5.84 1 90.19 75 GLN B O 1
ATOM 2090 N N . LYS B 1 76 ? -4.297 6.02 -4.297 1 89.38 76 LYS B N 1
ATOM 2091 C CA . LYS B 1 76 ? -4.277 7.344 -4.91 1 89.38 76 LYS B CA 1
ATOM 2092 C C . LYS B 1 76 ? -3.646 7.301 -6.297 1 89.38 76 LYS B C 1
ATOM 2094 O O . LYS B 1 76 ? -4.191 7.859 -7.25 1 89.38 76 LYS B O 1
ATOM 2099 N N . ASN B 1 77 ? -2.578 6.629 -6.328 1 92.94 77 ASN B N 1
ATOM 2100 C CA . ASN B 1 77 ? -1.856 6.598 -7.594 1 92.94 77 ASN B CA 1
ATOM 2101 C C . ASN B 1 77 ? -2.182 5.336 -8.391 1 92.94 77 ASN B C 1
ATOM 2103 O O . ASN B 1 77 ? -1.614 5.113 -9.461 1 92.94 77 ASN B O 1
ATOM 2107 N N . LYS B 1 78 ? -3.012 4.523 -7.934 1 94.81 78 LYS B N 1
ATOM 2108 C CA . LYS B 1 78 ? -3.482 3.301 -8.578 1 94.81 78 LYS B CA 1
ATOM 2109 C C . LYS B 1 78 ? -2.314 2.395 -8.961 1 94.81 78 LYS B C 1
ATOM 2111 O O . LYS B 1 78 ? -2.139 2.059 -10.133 1 94.81 78 LYS B O 1
ATOM 2116 N N . LYS B 1 79 ? -1.625 2.066 -7.934 1 97.62 79 LYS B N 1
ATOM 2117 C CA . LYS B 1 79 ? -0.467 1.19 -8.086 1 97.62 79 LYS B CA 1
ATOM 2118 C C . LYS B 1 79 ? -0.476 0.078 -7.043 1 97.62 79 LYS B C 1
ATOM 2120 O O . LYS B 1 79 ? -0.83 0.308 -5.887 1 97.62 79 LYS B O 1
ATOM 2125 N N . ILE B 1 80 ? -0.113 -1.083 -7.453 1 97.94 80 ILE B N 1
ATOM 2126 C CA . ILE B 1 80 ? 0.081 -2.195 -6.531 1 97.94 80 ILE B CA 1
ATOM 2127 C C . ILE B 1 80 ? 1.518 -2.703 -6.629 1 97.94 80 ILE B C 1
ATOM 2129 O O . ILE B 1 80 ? 2.041 -2.896 -7.727 1 97.94 80 ILE B O 1
ATOM 2133 N N . ASP B 1 81 ? 2.154 -2.805 -5.473 1 98.12 81 ASP B N 1
ATOM 2134 C CA . ASP B 1 81 ? 3.43 -3.506 -5.359 1 98.12 81 ASP B CA 1
ATOM 2135 C C . ASP B 1 81 ? 3.234 -4.914 -4.805 1 98.12 81 ASP B C 1
ATOM 2137 O O . ASP B 1 81 ? 2.803 -5.082 -3.66 1 98.12 81 ASP B O 1
ATOM 2141 N N . LEU B 1 82 ? 3.596 -5.887 -5.602 1 98.62 82 LEU B N 1
ATOM 2142 C CA . LEU B 1 82 ? 3.473 -7.293 -5.238 1 98.62 82 LEU B CA 1
ATOM 2143 C C . LEU B 1 82 ? 4.848 -7.934 -5.062 1 98.62 82 LEU B C 1
ATOM 2145 O O . LEU B 1 82 ? 5.676 -7.891 -5.977 1 98.62 82 LEU B O 1
ATOM 2149 N N . THR B 1 83 ? 5.055 -8.461 -3.898 1 98.56 83 THR B N 1
ATOM 2150 C CA . THR B 1 83 ? 6.301 -9.156 -3.602 1 98.56 83 THR B CA 1
ATOM 2151 C C . THR B 1 83 ? 6.035 -10.594 -3.186 1 98.56 83 THR B C 1
ATOM 2153 O O . THR B 1 83 ? 5.426 -10.844 -2.143 1 98.56 83 THR B O 1
ATOM 2156 N N . LEU B 1 84 ? 6.547 -11.469 -3.951 1 98.75 84 LEU B N 1
ATOM 2157 C CA . LEU B 1 84 ? 6.398 -12.898 -3.715 1 98.75 84 LEU B CA 1
ATOM 2158 C C . LEU B 1 84 ? 7.699 -13.5 -3.195 1 98.75 84 LEU B C 1
ATOM 2160 O O . LEU B 1 84 ? 8.75 -13.344 -3.816 1 98.75 84 LEU B O 1
ATOM 2164 N N . ILE B 1 85 ? 7.586 -14.195 -2.096 1 98.5 85 ILE B N 1
ATOM 2165 C CA . ILE B 1 85 ? 8.766 -14.805 -1.489 1 98.5 85 ILE B CA 1
ATOM 2166 C C . ILE B 1 85 ? 8.766 -16.312 -1.775 1 98.5 85 ILE B C 1
ATOM 2168 O O . ILE B 1 85 ? 7.758 -16.984 -1.581 1 98.5 85 ILE B O 1
ATOM 2172 N N . VAL B 1 86 ? 9.945 -16.781 -2.15 1 98.75 86 VAL B N 1
ATOM 2173 C CA . VAL B 1 86 ? 10.055 -18.172 -2.531 1 98.75 86 VAL B CA 1
ATOM 2174 C C . VAL B 1 86 ? 11.227 -18.828 -1.794 1 98.75 86 VAL B C 1
ATOM 2176 O O . VAL B 1 86 ? 12.062 -18.125 -1.218 1 98.75 86 VAL B O 1
ATOM 2179 N N . LYS B 1 87 ? 11.266 -20.141 -1.833 1 97.94 87 LYS B N 1
ATOM 2180 C CA . LYS B 1 87 ? 12.367 -20.922 -1.262 1 97.94 87 LYS B CA 1
ATOM 2181 C C . LYS B 1 87 ? 13.641 -20.75 -2.08 1 97.94 87 LYS B C 1
ATOM 2183 O O . LYS B 1 87 ? 13.578 -20.516 -3.291 1 97.94 87 LYS B O 1
ATOM 2188 N N . ASP B 1 88 ? 14.703 -20.922 -1.343 1 97.56 88 ASP B N 1
ATOM 2189 C CA . ASP B 1 88 ? 15.977 -21.016 -2.049 1 97.56 88 ASP B CA 1
ATOM 2190 C C . ASP B 1 88 ? 15.953 -22.125 -3.088 1 97.56 88 ASP B C 1
ATOM 2192 O O . ASP B 1 88 ? 15.25 -23.125 -2.916 1 97.56 88 ASP B O 1
ATOM 2196 N N . GLY B 1 89 ? 16.672 -21.906 -4.137 1 97.62 89 GLY B N 1
ATOM 2197 C CA . GLY B 1 89 ? 16.75 -22.922 -5.184 1 97.62 89 GLY B CA 1
ATOM 2198 C C . GLY B 1 89 ? 15.672 -22.781 -6.234 1 97.62 89 GLY B C 1
ATOM 2199 O O . GLY B 1 89 ? 15.727 -23.453 -7.273 1 97.62 89 GLY B O 1
ATOM 2200 N N . THR B 1 90 ? 14.719 -21.922 -5.977 1 98.5 90 THR B N 1
ATOM 2201 C CA . THR B 1 90 ? 13.688 -21.656 -6.973 1 98.5 90 THR B CA 1
ATOM 2202 C C . THR B 1 90 ? 14.297 -21.078 -8.242 1 98.5 90 THR B C 1
ATOM 2204 O O . THR B 1 90 ? 15.156 -20.203 -8.188 1 98.5 90 THR B O 1
ATOM 2207 N N . THR B 1 91 ? 13.812 -21.594 -9.422 1 97.69 91 THR B N 1
ATOM 2208 C CA . THR B 1 91 ? 14.32 -21.109 -10.703 1 97.69 91 THR B CA 1
ATOM 2209 C C . THR B 1 91 ? 13.5 -19.922 -11.203 1 97.69 91 THR B C 1
ATOM 2211 O O . THR B 1 91 ? 12.352 -19.75 -10.797 1 97.69 91 THR B O 1
ATOM 2214 N N . PRO B 1 92 ? 14.07 -19.172 -12.141 1 98.25 92 PRO B N 1
ATOM 2215 C CA . PRO B 1 92 ? 13.32 -18.047 -12.711 1 98.25 92 PRO B CA 1
ATOM 2216 C C . PRO B 1 92 ? 12.039 -18.5 -13.414 1 98.25 92 PRO B C 1
ATOM 2218 O O . PRO B 1 92 ? 11.016 -17.812 -13.336 1 98.25 92 PRO B O 1
ATOM 2221 N N . ASP B 1 93 ? 12.055 -19.641 -14.047 1 98 93 ASP B N 1
ATOM 2222 C CA . ASP B 1 93 ? 10.859 -20.141 -14.719 1 98 93 ASP B CA 1
ATOM 2223 C C . ASP B 1 93 ? 9.75 -20.453 -13.719 1 98 93 ASP B C 1
ATOM 2225 O O . ASP B 1 93 ? 8.586 -20.141 -13.945 1 98 93 ASP B O 1
ATOM 2229 N N . GLU B 1 94 ? 10.109 -21.062 -12.625 1 98.25 94 GLU B N 1
ATOM 2230 C CA . GLU B 1 94 ? 9.156 -21.344 -11.562 1 98.25 94 GLU B CA 1
ATOM 2231 C C . GLU B 1 94 ? 8.594 -20.047 -10.977 1 98.25 94 GLU B C 1
ATOM 2233 O O . GLU B 1 94 ? 7.402 -19.969 -10.664 1 98.25 94 GLU B O 1
ATOM 2238 N N . ALA B 1 95 ? 9.477 -19.094 -10.852 1 98.81 95 ALA B N 1
ATOM 2239 C CA . ALA B 1 95 ? 9.086 -17.797 -10.312 1 98.81 95 ALA B CA 1
ATOM 2240 C C . ALA B 1 95 ? 8.062 -17.109 -11.211 1 98.81 95 ALA B C 1
ATOM 2242 O O . ALA B 1 95 ? 7.105 -16.5 -10.727 1 98.81 95 ALA B O 1
ATOM 2243 N N . VAL B 1 96 ? 8.242 -17.219 -12.445 1 98.81 96 VAL B N 1
ATOM 2244 C CA . VAL B 1 96 ? 7.336 -16.609 -13.422 1 98.81 96 VAL B CA 1
ATOM 2245 C C . VAL B 1 96 ? 5.961 -17.266 -13.328 1 98.81 96 VAL B C 1
ATOM 2247 O O . VAL B 1 96 ? 4.934 -16.594 -13.383 1 98.81 96 VAL B O 1
ATOM 2250 N N . VAL B 1 97 ? 5.93 -18.594 -13.18 1 98.25 97 VAL B N 1
ATOM 2251 C CA . VAL B 1 97 ? 4.676 -19.312 -13.039 1 98.25 97 VAL B CA 1
ATOM 2252 C C . VAL B 1 97 ? 3.926 -18.828 -11.805 1 98.25 97 VAL B C 1
ATOM 2254 O O . VAL B 1 97 ? 2.729 -18.547 -11.867 1 98.25 97 VAL B O 1
ATOM 2257 N N . PHE B 1 98 ? 4.672 -18.719 -10.734 1 98.75 98 PHE B N 1
ATOM 2258 C CA . PHE B 1 98 ? 4.086 -18.25 -9.484 1 98.75 98 PHE B CA 1
ATOM 2259 C C . PHE B 1 98 ? 3.59 -16.812 -9.609 1 98.75 98 PHE B C 1
ATOM 2261 O O . PHE B 1 98 ? 2.469 -16.5 -9.203 1 98.75 98 PHE B O 1
ATOM 2268 N N . ALA B 1 99 ? 4.355 -15.945 -10.203 1 98.81 99 ALA B N 1
ATOM 2269 C CA . ALA B 1 99 ? 3.982 -14.547 -10.375 1 98.81 99 ALA B CA 1
ATOM 2270 C C . ALA B 1 99 ? 2.719 -14.414 -11.219 1 98.81 99 ALA B C 1
ATOM 2272 O O . ALA B 1 99 ? 1.802 -13.672 -10.867 1 98.81 99 ALA B O 1
ATOM 2273 N N . ASN B 1 100 ? 2.645 -15.125 -12.273 1 98.69 100 ASN B N 1
ATOM 2274 C CA . ASN B 1 100 ? 1.479 -15.078 -13.148 1 98.69 100 ASN B CA 1
ATOM 2275 C C . ASN B 1 100 ? 0.212 -15.516 -12.422 1 98.69 100 ASN B C 1
ATOM 2277 O O . ASN B 1 100 ? -0.836 -14.883 -12.555 1 98.69 100 ASN B O 1
ATOM 2281 N N . ALA B 1 101 ? 0.329 -16.594 -11.719 1 98.5 101 ALA B N 1
ATOM 2282 C CA . ALA B 1 101 ? -0.818 -17.094 -10.969 1 98.5 101 ALA B CA 1
ATOM 2283 C C . ALA B 1 101 ? -1.273 -16.078 -9.914 1 98.5 101 ALA B C 1
ATOM 2285 O O . ALA B 1 101 ? -2.471 -15.82 -9.781 1 98.5 101 ALA B O 1
ATOM 2286 N N . ALA B 1 102 ? -0.295 -15.516 -9.211 1 98.75 102 ALA B N 1
ATOM 2287 C CA . ALA B 1 102 ? -0.608 -14.578 -8.133 1 98.75 102 ALA B CA 1
ATOM 2288 C C . ALA B 1 102 ? -1.271 -13.32 -8.68 1 98.75 102 ALA B C 1
ATOM 2290 O O . ALA B 1 102 ? -2.266 -12.844 -8.125 1 98.75 102 ALA B O 1
ATOM 2291 N N . VAL B 1 103 ? -0.779 -12.758 -9.734 1 98.75 103 VAL B N 1
ATOM 2292 C CA . VAL B 1 103 ? -1.309 -11.539 -10.336 1 98.75 103 VAL B CA 1
ATOM 2293 C C . VAL B 1 103 ? -2.746 -11.766 -10.789 1 98.75 103 VAL B C 1
ATOM 2295 O O . VAL B 1 103 ? -3.635 -10.969 -10.492 1 98.75 103 VAL B O 1
ATOM 2298 N N . ARG B 1 104 ? -2.99 -12.82 -11.453 1 98.62 104 ARG B N 1
ATOM 2299 C CA . ARG B 1 104 ? -4.332 -13.133 -11.93 1 98.62 104 ARG B CA 1
ATOM 2300 C C . ARG B 1 104 ? -5.285 -13.383 -10.766 1 98.62 104 ARG B C 1
ATOM 2302 O O . ARG B 1 104 ? -6.445 -12.969 -10.805 1 98.62 104 ARG B O 1
ATOM 2309 N N . TYR B 1 105 ? -4.734 -14.023 -9.773 1 98.56 105 TYR B N 1
ATOM 2310 C CA . TYR B 1 105 ? -5.559 -14.32 -8.602 1 98.56 105 TYR B CA 1
ATOM 2311 C C . TYR B 1 105 ? -6.012 -13.039 -7.918 1 98.56 105 TYR B C 1
ATOM 2313 O O . TYR B 1 105 ? -7.172 -12.914 -7.523 1 98.56 105 TYR B O 1
ATOM 2321 N N . ILE B 1 106 ? -5.125 -12.062 -7.77 1 98.25 106 ILE B N 1
ATOM 2322 C CA . ILE B 1 106 ? -5.484 -10.781 -7.18 1 98.25 106 ILE B CA 1
ATOM 2323 C C . ILE B 1 106 ? -6.613 -10.141 -7.984 1 98.25 106 ILE B C 1
ATOM 2325 O O . ILE B 1 106 ? -7.613 -9.695 -7.418 1 98.25 106 ILE B O 1
ATOM 2329 N N . GLY B 1 107 ? -6.473 -10.07 -9.312 1 98 107 GLY B N 1
ATOM 2330 C CA . GLY B 1 107 ? -7.492 -9.5 -10.172 1 98 107 GLY B CA 1
ATOM 2331 C C . GLY B 1 107 ? -8.828 -10.203 -10.07 1 98 107 GLY B C 1
ATOM 2332 O O . GLY B 1 107 ? -9.883 -9.562 -10.047 1 98 107 GLY B O 1
ATOM 2333 N N . ASP B 1 108 ? -8.773 -11.5 -9.969 1 98.62 108 ASP B N 1
ATOM 2334 C CA . ASP B 1 108 ? -9.992 -12.297 -9.891 1 98.62 108 ASP B CA 1
ATOM 2335 C C . ASP B 1 108 ? -10.688 -12.109 -8.539 1 98.62 108 ASP B C 1
ATOM 2337 O O . ASP B 1 108 ? -11.914 -12.062 -8.469 1 98.62 108 ASP B O 1
ATOM 2341 N N . GLU B 1 109 ? -9.883 -12.047 -7.469 1 97.75 109 GLU B N 1
ATOM 2342 C CA . GLU B 1 109 ? -10.469 -11.758 -6.164 1 97.75 109 GLU B CA 1
ATOM 2343 C C . GLU B 1 109 ? -11.125 -10.375 -6.148 1 97.75 109 GLU B C 1
ATOM 2345 O O . GLU B 1 109 ? -12.203 -10.203 -5.574 1 97.75 109 GLU B O 1
ATOM 2350 N N . ALA B 1 110 ? -10.492 -9.43 -6.766 1 96.88 110 ALA B N 1
ATOM 2351 C CA . ALA B 1 110 ? -11.078 -8.094 -6.879 1 96.88 110 ALA B CA 1
ATOM 2352 C C . ALA B 1 110 ? -12.391 -8.133 -7.656 1 96.88 110 ALA B C 1
ATOM 2354 O O . ALA B 1 110 ? -13.375 -7.5 -7.266 1 96.88 110 ALA B O 1
ATOM 2355 N N . ALA B 1 111 ? -12.445 -8.906 -8.703 1 96.75 111 ALA B N 1
ATOM 2356 C CA . ALA B 1 111 ? -13.633 -9.031 -9.547 1 96.75 111 ALA B CA 1
ATOM 2357 C C . ALA B 1 111 ? -14.758 -9.734 -8.805 1 96.75 111 ALA B C 1
ATOM 2359 O O . ALA B 1 111 ? -15.938 -9.484 -9.07 1 96.75 111 ALA B O 1
ATOM 2360 N N . MET B 1 112 ? -14.383 -10.617 -7.887 1 96.69 112 MET B N 1
ATOM 2361 C CA . MET B 1 112 ? -15.391 -11.281 -7.066 1 96.69 112 MET B CA 1
ATOM 2362 C C . MET B 1 112 ? -16.031 -10.305 -6.086 1 96.69 112 MET B C 1
ATOM 2364 O O . MET B 1 112 ? -17.203 -10.438 -5.746 1 96.69 112 MET B O 1
ATOM 2368 N N . GLN B 1 113 ? -15.281 -9.352 -5.703 1 93.25 113 GLN B N 1
ATOM 2369 C CA . GLN B 1 113 ? -15.789 -8.367 -4.754 1 93.25 113 GLN B CA 1
ATOM 2370 C C . GLN B 1 113 ? -16.484 -7.211 -5.473 1 93.25 113 GLN B C 1
ATOM 2372 O O . GLN B 1 113 ? -17.453 -6.645 -4.969 1 93.25 113 GLN B O 1
ATOM 2377 N N . ASP B 1 114 ? -15.977 -6.801 -6.535 1 93.94 114 ASP B N 1
ATOM 2378 C CA . ASP B 1 114 ? -16.516 -5.742 -7.383 1 93.94 114 ASP B CA 1
ATOM 2379 C C . ASP B 1 114 ? -16.75 -6.242 -8.812 1 93.94 114 ASP B C 1
ATOM 2381 O O . ASP B 1 114 ? -15.812 -6.285 -9.617 1 93.94 114 ASP B O 1
ATOM 2385 N N . PHE B 1 115 ? -17.938 -6.414 -9.125 1 94 115 PHE B N 1
ATOM 2386 C CA . PHE B 1 115 ? -18.328 -7.09 -10.359 1 94 115 PHE B CA 1
ATOM 2387 C C . PHE B 1 115 ? -18.078 -6.195 -11.57 1 94 115 PHE B C 1
ATOM 2389 O O . PHE B 1 115 ? -18.188 -6.645 -12.711 1 94 115 PHE B O 1
ATOM 2396 N N . SER B 1 116 ? -17.734 -4.941 -11.352 1 94.56 116 SER B N 1
ATOM 2397 C CA . SER B 1 116 ? -17.391 -4.09 -12.484 1 94.56 116 SER B CA 1
ATOM 2398 C C . SER B 1 116 ? -16.047 -4.477 -13.086 1 94.56 116 SER B C 1
ATOM 2400 O O . SER B 1 116 ? -15.719 -4.07 -14.203 1 94.56 116 SER B O 1
ATOM 2402 N N . PHE B 1 117 ? -15.305 -5.227 -12.375 1 96.62 117 PHE B N 1
ATOM 2403 C CA . PHE B 1 117 ? -14.047 -5.734 -12.906 1 96.62 117 PHE B CA 1
ATOM 2404 C C . PHE B 1 117 ? -14.258 -7.047 -13.648 1 96.62 117 PHE B C 1
ATOM 2406 O O . PHE B 1 117 ? -14.961 -7.934 -13.164 1 96.62 117 PHE B O 1
ATOM 2413 N N . GLU B 1 118 ? -13.648 -7.062 -14.781 1 97.56 118 GLU B N 1
ATOM 2414 C CA . GLU B 1 118 ? -13.609 -8.336 -15.5 1 97.56 118 GLU B CA 1
ATOM 2415 C C . GLU B 1 118 ? -12.586 -9.289 -14.875 1 97.56 118 GLU B C 1
ATOM 2417 O O . GLU B 1 118 ? -11.508 -8.859 -14.461 1 97.56 118 GLU B O 1
ATOM 2422 N N . LYS B 1 119 ? -12.891 -10.57 -14.906 1 98.12 119 LYS B N 1
ATOM 2423 C CA . LYS B 1 119 ? -11.945 -11.594 -14.477 1 98.12 119 LYS B CA 1
ATOM 2424 C C . LYS B 1 119 ? -10.789 -11.719 -15.461 1 98.12 119 LYS B C 1
ATOM 2426 O O . LYS B 1 119 ? -10.898 -11.289 -16.609 1 98.12 119 LYS B O 1
ATOM 2431 N N . SER B 1 120 ? -9.758 -12.32 -14.977 1 98.31 120 SER B N 1
ATOM 2432 C CA . SER B 1 120 ? -8.617 -12.578 -15.852 1 98.31 120 SER B CA 1
ATOM 2433 C C . SER B 1 120 ? -8.938 -13.672 -16.859 1 98.31 120 SER B C 1
ATOM 2435 O O . SER B 1 120 ? -9.945 -14.375 -16.734 1 98.31 120 SER B O 1
ATOM 2437 N N . SER B 1 121 ? -8.055 -13.68 -17.891 1 97.12 121 SER B N 1
ATOM 2438 C CA . SER B 1 121 ? -8.07 -14.719 -18.922 1 97.12 121 SER B CA 1
ATOM 2439 C C . SER B 1 121 ? -6.652 -15.125 -19.312 1 97.12 121 SER B C 1
ATOM 2441 O O . SER B 1 121 ? -5.68 -14.68 -18.703 1 97.12 121 SER B O 1
ATOM 2443 N N . ASP B 1 122 ? -6.59 -15.961 -20.281 1 94.62 122 ASP B N 1
ATOM 2444 C CA . ASP B 1 122 ? -5.277 -16.406 -20.75 1 94.62 122 ASP B CA 1
ATOM 2445 C C . ASP B 1 122 ? -4.477 -15.25 -21.328 1 94.62 122 ASP B C 1
ATOM 2447 O O . ASP B 1 122 ? -3.25 -15.312 -21.422 1 94.62 122 ASP B O 1
ATOM 2451 N N . THR B 1 123 ? -5.176 -14.172 -21.672 1 95.31 123 THR B N 1
ATOM 2452 C CA . THR B 1 123 ? -4.484 -13.109 -22.406 1 95.31 123 THR B CA 1
ATOM 2453 C C . THR B 1 123 ? -4.59 -11.781 -21.656 1 95.31 123 THR B C 1
ATOM 2455 O O . THR B 1 123 ? -4.156 -10.742 -22.156 1 95.31 123 THR B O 1
ATOM 2458 N N . SER B 1 124 ? -5.297 -11.789 -20.562 1 97.31 124 SER B N 1
ATOM 2459 C CA . SER B 1 124 ? -5.492 -10.539 -19.828 1 97.31 124 SER B CA 1
ATOM 2460 C C . SER B 1 124 ? -5.387 -10.766 -18.312 1 97.31 124 SER B C 1
ATOM 2462 O O . SER B 1 124 ? -5.848 -11.789 -17.812 1 97.31 124 SER B O 1
ATOM 2464 N N . TYR B 1 125 ? -4.875 -9.836 -17.641 1 98.19 125 TYR B N 1
ATOM 2465 C CA . TYR B 1 125 ? -4.785 -9.906 -16.188 1 98.19 125 TYR B CA 1
ATOM 2466 C C . TYR B 1 125 ? -6.105 -9.516 -15.531 1 98.19 125 TYR B C 1
ATOM 2468 O O . TYR B 1 125 ? -6.25 -9.594 -14.312 1 98.19 125 TYR B O 1
ATOM 2476 N N . GLY B 1 126 ? -7.145 -9.062 -16.391 1 97.62 126 GLY B N 1
ATOM 2477 C CA . GLY B 1 126 ? -8.453 -8.719 -15.867 1 97.62 126 GLY B CA 1
ATOM 2478 C C . GLY B 1 126 ? -8.664 -7.219 -15.719 1 97.62 126 GLY B C 1
ATOM 2479 O O . GLY B 1 126 ? -7.762 -6.43 -16.016 1 97.62 126 GLY B O 1
ATOM 2480 N N . GLY B 1 127 ? -9.836 -6.816 -15.227 1 98.06 127 GLY B N 1
ATOM 2481 C CA . GLY B 1 127 ? -10.242 -5.422 -15.203 1 98.06 127 GLY B CA 1
ATOM 2482 C C . GLY B 1 127 ? -9.531 -4.613 -14.133 1 98.06 127 GLY B C 1
ATOM 2483 O O . GLY B 1 127 ? -9.328 -3.408 -14.297 1 98.06 127 GLY B O 1
ATOM 2484 N N . PHE B 1 128 ? -9.227 -5.242 -13.047 1 97.94 128 PHE B N 1
ATOM 2485 C CA . PHE B 1 128 ? -8.547 -4.551 -11.953 1 97.94 128 PHE B CA 1
ATOM 2486 C C . PHE B 1 128 ? -7.25 -3.922 -12.438 1 97.94 128 PHE B C 1
ATOM 2488 O O . PHE B 1 128 ? -6.969 -2.758 -12.148 1 97.94 128 PHE B O 1
ATOM 2495 N N . PHE B 1 129 ? -6.547 -4.625 -13.289 1 98.31 129 PHE B N 1
ATOM 2496 C CA . PHE B 1 129 ? -5.23 -4.172 -13.719 1 98.31 129 PHE B CA 1
ATOM 2497 C C . PHE B 1 129 ? -5.34 -3.271 -14.938 1 98.31 129 PHE B C 1
ATOM 2499 O O . PHE B 1 129 ? -4.328 -2.814 -15.477 1 98.31 129 PHE B O 1
ATOM 2506 N N . LYS B 1 130 ? -6.512 -3.018 -15.359 1 98 130 LYS B N 1
ATOM 2507 C CA . LYS B 1 130 ? -6.711 -1.94 -16.328 1 98 130 LYS B CA 1
ATOM 2508 C C . LYS B 1 130 ? -6.578 -0.574 -15.664 1 98 130 LYS B C 1
ATOM 2510 O O . LYS B 1 130 ? -6.277 0.42 -16.328 1 98 130 LYS B O 1
ATOM 2515 N N . ASP B 1 131 ? -6.723 -0.604 -14.383 1 96.38 131 ASP B N 1
ATOM 2516 C CA . ASP B 1 131 ? -6.746 0.655 -13.641 1 96.38 131 ASP B CA 1
ATOM 2517 C C . ASP B 1 131 ? -5.492 0.81 -12.789 1 96.38 131 ASP B C 1
ATOM 2519 O O . ASP B 1 131 ? -5.18 1.91 -12.328 1 96.38 131 ASP B O 1
ATOM 2523 N N . TYR B 1 132 ? -4.797 -0.286 -12.508 1 97.81 132 TYR B N 1
ATOM 2524 C CA . TYR B 1 132 ? -3.68 -0.245 -11.578 1 97.81 132 TYR B CA 1
ATOM 2525 C C . TYR B 1 132 ? -2.373 -0.609 -12.273 1 97.81 132 TYR B C 1
ATOM 2527 O O . TYR B 1 132 ? -2.307 -1.603 -13 1 97.81 132 TYR B O 1
ATOM 2535 N N . ASP B 1 133 ? -1.361 0.232 -12.055 1 98.62 133 ASP B N 1
ATOM 2536 C CA . ASP B 1 133 ? 0.001 -0.202 -12.352 1 98.62 133 ASP B CA 1
ATOM 2537 C C . ASP B 1 133 ? 0.44 -1.317 -11.398 1 98.62 133 ASP B C 1
ATOM 2539 O O . ASP B 1 133 ? 0.034 -1.349 -10.242 1 98.62 133 ASP B O 1
ATOM 2543 N N . LEU B 1 134 ? 1.275 -2.186 -11.93 1 98.75 134 LEU B N 1
ATOM 2544 C CA . LEU B 1 134 ? 1.781 -3.295 -11.125 1 98.75 134 LEU B CA 1
ATOM 2545 C C . LEU B 1 134 ? 3.307 -3.318 -11.133 1 98.75 134 LEU B C 1
ATOM 2547 O O . LEU B 1 134 ? 3.928 -3.252 -12.195 1 98.75 134 LEU B O 1
ATOM 2551 N N . HIS B 1 135 ? 3.842 -3.328 -9.969 1 98.75 135 HIS B N 1
ATOM 2552 C CA . HIS B 1 135 ? 5.227 -3.746 -9.781 1 98.75 135 HIS B CA 1
ATOM 2553 C C . HIS B 1 135 ? 5.309 -5.109 -9.109 1 98.75 135 HIS B C 1
ATOM 2555 O O . HIS B 1 135 ? 4.805 -5.289 -7.996 1 98.75 135 HIS B O 1
ATOM 2561 N N . VAL B 1 136 ? 5.914 -6.078 -9.797 1 98.88 136 VAL B N 1
ATOM 2562 C CA . VAL B 1 136 ? 5.957 -7.434 -9.258 1 98.88 136 VAL B CA 1
ATOM 2563 C C . VAL B 1 136 ? 7.406 -7.891 -9.117 1 98.88 136 VAL B C 1
ATOM 2565 O O . VAL B 1 136 ? 8.211 -7.73 -10.039 1 98.88 136 VAL B O 1
ATOM 2568 N N . ILE B 1 137 ? 7.676 -8.406 -7.934 1 98.88 137 ILE B N 1
ATOM 2569 C CA . ILE B 1 137 ? 8.977 -8.992 -7.617 1 98.88 137 ILE B CA 1
ATOM 2570 C C . ILE B 1 137 ? 8.789 -10.398 -7.066 1 98.88 137 ILE B C 1
ATOM 2572 O O . ILE B 1 137 ? 7.879 -10.648 -6.273 1 98.88 137 ILE B O 1
ATOM 2576 N N . VAL B 1 138 ? 9.609 -11.312 -7.555 1 98.88 138 VAL B N 1
ATOM 2577 C CA . VAL B 1 138 ? 9.766 -12.617 -6.926 1 98.88 138 VAL B CA 1
ATOM 2578 C C . VAL B 1 138 ? 11.203 -12.797 -6.445 1 98.88 138 VAL B C 1
ATOM 2580 O O . VAL B 1 138 ? 12.148 -12.609 -7.219 1 98.88 138 VAL B O 1
ATOM 2583 N N . MET B 1 139 ? 11.352 -13.18 -5.203 1 98.81 139 MET B N 1
ATOM 2584 C CA . MET B 1 139 ? 12.703 -13.305 -4.656 1 98.81 139 MET B CA 1
ATOM 2585 C C . MET B 1 139 ? 12.742 -14.312 -3.512 1 98.81 139 MET B C 1
ATOM 2587 O O . MET B 1 139 ? 11.711 -14.602 -2.906 1 98.81 139 MET B O 1
ATOM 2591 N N . PRO B 1 140 ? 13.93 -14.828 -3.211 1 98.38 140 PRO B N 1
ATOM 2592 C CA . PRO B 1 140 ? 14.055 -15.617 -1.983 1 98.38 140 PRO B CA 1
ATOM 2593 C C . PRO B 1 140 ? 13.898 -14.773 -0.721 1 98.38 140 PRO B C 1
ATOM 2595 O O . PRO B 1 140 ? 13.93 -13.539 -0.789 1 98.38 140 PRO B O 1
ATOM 2598 N N . ASP B 1 141 ? 13.68 -15.516 0.314 1 96.38 141 ASP B N 1
ATOM 2599 C CA . ASP B 1 141 ? 13.5 -14.852 1.604 1 96.38 141 ASP B CA 1
ATOM 2600 C C . ASP B 1 141 ? 14.773 -14.117 2.023 1 96.38 141 ASP B C 1
ATOM 2602 O O . ASP B 1 141 ? 15.875 -14.523 1.667 1 96.38 141 ASP B O 1
ATOM 2606 N N . TYR B 1 142 ? 14.609 -12.867 2.629 1 92.75 142 TYR B N 1
ATOM 2607 C CA . TYR B 1 142 ? 15.648 -12.047 3.236 1 92.75 142 TYR B CA 1
ATOM 2608 C C . TYR B 1 142 ? 16.594 -11.5 2.176 1 92.75 142 TYR B C 1
ATOM 2610 O O . TYR B 1 142 ? 17.781 -11.281 2.447 1 92.75 142 TYR B O 1
ATOM 2618 N N . ARG B 1 143 ? 16.109 -11.281 0.949 1 93.25 143 ARG B N 1
ATOM 2619 C CA . ARG B 1 143 ? 16.984 -10.812 -0.129 1 93.25 143 ARG B CA 1
ATOM 2620 C C . ARG B 1 143 ? 16.438 -9.531 -0.75 1 93.25 143 ARG B C 1
ATOM 2622 O O . ARG B 1 143 ? 16.703 -9.242 -1.92 1 93.25 143 ARG B O 1
ATOM 2629 N N . MET B 1 144 ? 15.758 -8.836 -0.018 1 92 144 MET B N 1
ATOM 2630 C CA . MET B 1 144 ? 15.117 -7.629 -0.54 1 92 144 MET B CA 1
ATOM 2631 C C . MET B 1 144 ? 16.156 -6.633 -1.04 1 92 144 MET B C 1
ATOM 2633 O O . MET B 1 144 ? 15.93 -5.941 -2.033 1 92 144 MET B O 1
ATOM 2637 N N . LYS B 1 145 ? 17.281 -6.562 -0.418 1 89.44 145 LYS B N 1
ATOM 2638 C CA . LYS B 1 145 ? 18.297 -5.57 -0.761 1 89.44 145 LYS B CA 1
ATOM 2639 C C . LYS B 1 145 ? 19.297 -6.129 -1.764 1 89.44 145 LYS B C 1
ATOM 2641 O O . LYS B 1 145 ? 20.188 -5.414 -2.23 1 89.44 145 LYS B O 1
ATOM 2646 N N . GLU B 1 146 ? 19.188 -7.367 -2.055 1 95.44 146 GLU B N 1
ATOM 2647 C CA . GLU B 1 146 ? 20.094 -8.039 -2.979 1 95.44 146 GLU B CA 1
ATOM 2648 C C . GLU B 1 146 ? 19.391 -8.375 -4.293 1 95.44 146 GLU B C 1
ATOM 2650 O O . GLU B 1 146 ? 19.047 -9.531 -4.539 1 95.44 146 GLU B O 1
ATOM 2655 N N . GLU B 1 147 ? 19.375 -7.473 -5.18 1 96.31 147 GLU B N 1
ATOM 2656 C CA . GLU B 1 147 ? 18.562 -7.535 -6.387 1 96.31 147 GLU B CA 1
ATOM 2657 C C . GLU B 1 147 ? 19.078 -8.602 -7.348 1 96.31 147 GLU B C 1
ATOM 2659 O O . GLU B 1 147 ? 18.359 -9.047 -8.242 1 96.31 147 GLU B O 1
ATOM 2664 N N . GLN B 1 148 ? 20.328 -8.961 -7.207 1 97 148 GLN B N 1
ATOM 2665 C CA . GLN B 1 148 ? 20.859 -10 -8.086 1 97 148 GLN B CA 1
ATOM 2666 C C . GLN B 1 148 ? 20.141 -11.32 -7.875 1 97 148 GLN B C 1
ATOM 2668 O O . GLN B 1 148 ? 20.156 -12.195 -8.75 1 97 148 GLN B O 1
ATOM 2673 N N . TYR B 1 149 ? 19.453 -11.461 -6.75 1 98.06 149 TYR B N 1
ATOM 2674 C CA . TYR B 1 149 ? 18.781 -12.719 -6.434 1 98.06 149 TYR B CA 1
ATOM 2675 C C . TYR B 1 149 ? 17.312 -12.648 -6.781 1 98.06 149 TYR B C 1
ATOM 2677 O O . TYR B 1 149 ? 16.562 -13.617 -6.59 1 98.06 149 TYR B O 1
ATOM 2685 N N . TRP B 1 150 ? 16.906 -11.453 -7.262 1 98.81 150 TRP B N 1
ATOM 2686 C CA . TRP B 1 150 ? 15.508 -11.352 -7.684 1 98.81 150 TRP B CA 1
ATOM 2687 C C . TRP B 1 150 ? 15.273 -12.133 -8.969 1 98.81 150 TRP B C 1
ATOM 2689 O O . TRP B 1 150 ? 16 -11.969 -9.945 1 98.81 150 TRP B O 1
ATOM 2699 N N . LEU B 1 151 ? 14.266 -12.961 -8.945 1 98.88 151 LEU B N 1
ATOM 2700 C CA . LEU B 1 151 ? 14 -13.859 -10.062 1 98.88 151 LEU B CA 1
ATOM 2701 C C . LEU B 1 151 ? 13.055 -13.211 -11.07 1 98.88 151 LEU B C 1
ATOM 2703 O O . LEU B 1 151 ? 13.117 -13.516 -12.266 1 98.88 151 LEU B O 1
ATOM 2707 N N . VAL B 1 152 ? 12.148 -12.406 -10.617 1 98.88 152 VAL B N 1
ATOM 2708 C CA . VAL B 1 152 ? 11.273 -11.547 -11.406 1 98.88 152 VAL B CA 1
ATOM 2709 C C . VAL B 1 152 ? 11.32 -10.125 -10.867 1 98.88 152 VAL B C 1
ATOM 2711 O O . VAL B 1 152 ? 11.336 -9.914 -9.648 1 98.88 152 VAL B O 1
ATOM 2714 N N . ASP B 1 153 ? 11.414 -9.203 -11.672 1 98.81 153 ASP B N 1
ATOM 2715 C CA . ASP B 1 153 ? 11.352 -7.777 -11.367 1 98.81 153 ASP B CA 1
ATOM 2716 C C . ASP B 1 153 ? 10.805 -6.988 -12.555 1 98.81 153 ASP B C 1
ATOM 2718 O O . ASP B 1 153 ? 11.547 -6.652 -13.477 1 98.81 153 ASP B O 1
ATOM 2722 N N . MET B 1 154 ? 9.453 -6.641 -12.469 1 98.69 154 MET B N 1
ATOM 2723 C CA . MET B 1 154 ? 8.82 -6.035 -13.641 1 98.69 154 MET B CA 1
ATOM 2724 C C . MET B 1 154 ? 7.816 -4.965 -13.219 1 98.69 154 MET B C 1
ATOM 2726 O O . MET B 1 154 ? 7.09 -5.137 -12.242 1 98.69 154 MET B O 1
ATOM 2730 N N . ASP B 1 155 ? 7.844 -3.938 -13.992 1 98.62 155 ASP B N 1
ATOM 2731 C CA . ASP B 1 155 ? 6.742 -2.98 -13.992 1 98.62 155 ASP B CA 1
ATOM 2732 C C . ASP B 1 155 ? 5.781 -3.254 -15.148 1 98.62 155 ASP B C 1
ATOM 2734 O O . ASP B 1 155 ? 6.188 -3.287 -16.312 1 98.62 155 ASP B O 1
ATOM 2738 N N . ILE B 1 156 ? 4.555 -3.459 -14.789 1 98.62 156 ILE B N 1
ATOM 2739 C CA . ILE B 1 156 ? 3.512 -3.658 -15.789 1 98.62 156 ILE B CA 1
ATOM 2740 C C . ILE B 1 156 ? 2.512 -2.506 -15.734 1 98.62 156 ILE B C 1
ATOM 2742 O O . ILE B 1 156 ? 1.751 -2.385 -14.773 1 98.62 156 ILE B O 1
ATOM 2746 N N . PRO B 1 157 ? 2.471 -1.722 -16.719 1 98.56 157 PRO B N 1
ATOM 2747 C CA . PRO B 1 157 ? 1.556 -0.579 -16.703 1 98.56 157 PRO B CA 1
ATOM 2748 C C . PRO B 1 157 ? 0.087 -0.998 -16.734 1 98.56 157 PRO B C 1
ATOM 2750 O O . PRO B 1 157 ? -0.247 -2.051 -17.281 1 98.56 157 PRO B O 1
ATOM 2753 N N . LYS B 1 158 ? -0.718 -0.152 -16.172 1 98.31 158 LYS B N 1
ATOM 2754 C CA . LYS B 1 158 ? -2.158 -0.394 -16.219 1 98.31 158 LYS B CA 1
ATOM 2755 C C . LYS B 1 158 ? -2.643 -0.594 -17.656 1 98.31 158 LYS B C 1
ATOM 2757 O O . LYS B 1 158 ? -2.182 0.085 -18.562 1 98.31 158 LYS B O 1
ATOM 2762 N N . GLY B 1 159 ? -3.434 -1.576 -17.797 1 97.94 159 GLY B N 1
ATOM 2763 C CA . GLY B 1 159 ? -4.016 -1.886 -19.094 1 97.94 159 GLY B CA 1
ATOM 2764 C C . GLY B 1 159 ? -3.129 -2.771 -19.953 1 97.94 159 GLY B C 1
ATOM 2765 O O . GLY B 1 159 ? -3.543 -3.227 -21.016 1 97.94 159 GLY B O 1
ATOM 2766 N N . SER B 1 160 ? -1.941 -2.992 -19.531 1 98.19 160 SER B N 1
ATOM 2767 C CA . SER B 1 160 ? -1.004 -3.818 -20.281 1 98.19 160 SER B CA 1
ATOM 2768 C C . SER B 1 160 ? -1.224 -5.301 -20 1 98.19 160 SER B C 1
ATOM 2770 O O . SER B 1 160 ? -1.581 -5.68 -18.875 1 98.19 160 SER B O 1
ATOM 2772 N N . ASP B 1 161 ? -1 -6.113 -20.969 1 97.06 161 ASP B N 1
ATOM 2773 C CA . ASP B 1 161 ? -1.041 -7.566 -20.812 1 97.06 161 ASP B CA 1
ATOM 2774 C C . ASP B 1 161 ? 0.333 -8.188 -21.062 1 97.06 161 ASP B C 1
ATOM 2776 O O . ASP B 1 161 ? 0.432 -9.328 -21.5 1 97.06 161 ASP B O 1
ATOM 2780 N N . GLU B 1 162 ? 1.295 -7.363 -20.844 1 97.94 162 GLU B N 1
ATOM 2781 C CA . GLU B 1 162 ? 2.656 -7.859 -21.031 1 97.94 162 GLU B CA 1
ATOM 2782 C C . GLU B 1 162 ? 2.918 -9.086 -20.172 1 97.94 162 GLU B C 1
ATOM 2784 O O . GLU B 1 162 ? 2.512 -9.141 -19 1 97.94 162 GLU B O 1
ATOM 2789 N N . LYS B 1 163 ? 3.584 -10.039 -20.75 1 98.19 163 LYS B N 1
ATOM 2790 C CA . LYS B 1 163 ? 3.877 -11.281 -20.047 1 98.19 163 LYS B CA 1
ATOM 2791 C C . LYS B 1 163 ? 4.969 -11.078 -19 1 98.19 163 LYS B C 1
ATOM 2793 O O . LYS B 1 163 ? 5.93 -10.344 -19.234 1 98.19 163 LYS B O 1
ATOM 2798 N N . ILE B 1 164 ? 4.82 -11.781 -17.953 1 98.69 164 ILE B N 1
ATOM 2799 C CA . ILE B 1 164 ? 5.863 -11.797 -16.938 1 98.69 164 ILE B CA 1
ATOM 2800 C C . ILE B 1 164 ? 7.016 -12.688 -17.391 1 98.69 164 ILE B C 1
ATOM 2802 O O . ILE B 1 164 ? 6.793 -13.805 -17.859 1 98.69 164 ILE B O 1
ATOM 2806 N N . VAL B 1 165 ? 8.227 -12.102 -17.281 1 98.69 165 VAL B N 1
ATOM 2807 C CA . VAL B 1 165 ? 9.406 -12.828 -17.734 1 98.69 165 VAL B CA 1
ATOM 2808 C C . VAL B 1 165 ? 10.461 -12.828 -16.625 1 98.69 165 VAL B C 1
ATOM 2810 O O . VAL B 1 165 ? 10.43 -11.984 -15.727 1 98.69 165 VAL B O 1
ATOM 2813 N N . PRO B 1 166 ? 11.375 -13.773 -16.703 1 98.81 166 PRO B N 1
ATOM 2814 C CA . PRO B 1 166 ? 12.469 -13.773 -15.727 1 98.81 166 PRO B CA 1
ATOM 2815 C C . PRO B 1 166 ? 13.32 -12.508 -15.789 1 98.81 166 PRO B C 1
ATOM 2817 O O . PRO B 1 166 ? 13.461 -11.906 -16.859 1 98.81 166 PRO B O 1
ATOM 2820 N N . LYS B 1 167 ? 13.836 -12.18 -14.625 1 98.69 167 LYS B N 1
ATOM 2821 C CA . LYS B 1 167 ? 14.844 -11.125 -14.602 1 98.69 167 LYS B CA 1
ATOM 2822 C C . LYS B 1 167 ? 16.156 -11.602 -15.227 1 98.69 167 LYS B C 1
ATOM 2824 O O . LYS B 1 167 ? 16.688 -12.633 -14.836 1 98.69 167 LYS B O 1
ATOM 2829 N N . GLU B 1 168 ? 16.609 -10.875 -16.156 1 97.5 168 GLU B N 1
ATOM 2830 C CA . GLU B 1 168 ? 17.859 -11.242 -16.797 1 97.5 168 GLU B CA 1
ATOM 2831 C C . GLU B 1 168 ? 19.031 -11.219 -15.812 1 97.5 168 GLU B C 1
ATOM 2833 O O . GLU B 1 168 ? 19.188 -10.258 -15.055 1 97.5 168 GLU B O 1
ATOM 2838 N N . GLY B 1 169 ? 19.766 -12.297 -15.766 1 97.12 169 GLY B N 1
ATOM 2839 C CA . GLY B 1 169 ? 20.969 -12.344 -14.961 1 97.12 169 GLY B CA 1
ATOM 2840 C C . GLY B 1 169 ? 20.719 -12.711 -13.508 1 97.12 169 GLY B C 1
ATOM 2841 O O . GLY B 1 169 ? 21.609 -12.617 -12.672 1 97.12 169 GLY B O 1
ATOM 2842 N N . ALA B 1 170 ? 19.547 -13.188 -13.25 1 97.69 170 ALA B N 1
ATOM 2843 C CA . ALA B 1 170 ? 19.219 -13.578 -11.883 1 97.69 170 ALA B CA 1
ATOM 2844 C C . ALA B 1 170 ? 20.109 -14.727 -11.414 1 97.69 170 ALA B C 1
ATOM 2846 O O . ALA B 1 170 ? 20.391 -15.664 -12.18 1 97.69 170 ALA B O 1
ATOM 2847 N N . VAL B 1 171 ? 20.531 -14.586 -10.172 1 97.38 171 VAL B N 1
ATOM 2848 C CA . VAL B 1 171 ? 21.344 -15.633 -9.555 1 97.38 171 VAL B CA 1
ATOM 2849 C C . VAL B 1 171 ? 20.469 -16.5 -8.648 1 97.38 171 VAL B C 1
ATOM 2851 O O . VAL B 1 171 ? 19.75 -15.977 -7.793 1 97.38 171 VAL B O 1
ATOM 2854 N N . ILE B 1 172 ? 20.531 -17.797 -8.867 1 97.12 172 ILE B N 1
ATOM 2855 C CA . ILE B 1 172 ? 19.734 -18.734 -8.062 1 97.12 172 ILE B CA 1
ATOM 2856 C C . ILE B 1 172 ? 20.469 -19.047 -6.758 1 97.12 172 ILE B C 1
ATOM 2858 O O . ILE B 1 172 ? 21.625 -19.469 -6.777 1 97.12 172 ILE B O 1
ATOM 2862 N N . THR B 1 173 ? 19.828 -18.812 -5.703 1 95.44 173 THR B N 1
ATOM 2863 C CA . THR B 1 173 ? 20.422 -19.125 -4.41 1 95.44 173 THR B CA 1
ATOM 2864 C C . THR B 1 173 ? 20.438 -20.641 -4.184 1 95.44 173 THR B C 1
ATOM 2866 O O . THR B 1 173 ? 19.594 -21.359 -4.715 1 95.44 173 THR B O 1
ATOM 2869 N N . GLU B 1 174 ? 21.469 -21.109 -3.383 1 88.44 174 GLU B N 1
ATOM 2870 C CA . GLU B 1 174 ? 21.594 -22.531 -3.133 1 88.44 174 GLU B CA 1
ATOM 2871 C C . GLU B 1 174 ? 20.609 -23 -2.064 1 88.44 174 GLU B C 1
ATOM 2873 O O . GLU B 1 174 ? 20.375 -22.281 -1.084 1 88.44 174 GLU B O 1
ATOM 2878 N N . ALA B 1 175 ? 19.891 -24.062 -2.416 1 75.5 175 ALA B N 1
ATOM 2879 C CA . ALA B 1 175 ? 18.953 -24.641 -1.452 1 75.5 175 ALA B CA 1
ATOM 2880 C C . ALA B 1 175 ? 19.688 -25.141 -0.218 1 75.5 175 ALA B C 1
ATOM 2882 O O . ALA B 1 175 ? 20.75 -25.75 -0.331 1 75.5 175 ALA B O 1
ATOM 2883 N N . THR B 1 176 ? 19.797 -24.531 0.859 1 58.03 176 THR B N 1
ATOM 2884 C CA . THR B 1 176 ? 20.438 -25.125 2.025 1 58.03 176 THR B CA 1
ATOM 2885 C C . THR B 1 176 ? 19.719 -26.422 2.414 1 58.03 176 THR B C 1
ATOM 2887 O O . THR B 1 176 ? 18.5 -26.5 2.406 1 58.03 176 THR B O 1
ATOM 2890 N N . SER B 1 177 ? 20.266 -27.609 2.094 1 49.09 177 SER B N 1
ATOM 2891 C CA . SER B 1 177 ? 19.797 -28.953 2.393 1 49.09 177 SER B CA 1
ATOM 2892 C C . SER B 1 177 ? 19.188 -29.031 3.793 1 49.09 177 SER B C 1
ATOM 2894 O O . SER B 1 177 ? 18.922 -30.125 4.297 1 49.09 177 SER B O 1
ATOM 2896 N N . GLU B 1 178 ? 19.078 -28.141 4.578 1 44.06 178 GLU B N 1
ATOM 2897 C CA . GLU B 1 178 ? 18.516 -28.547 5.863 1 44.06 178 GLU B CA 1
ATOM 2898 C C . GLU B 1 178 ? 17.109 -29.094 5.699 1 44.06 178 GLU B C 1
ATOM 2900 O O . GLU B 1 178 ? 16.531 -29.656 6.641 1 44.06 178 GLU B O 1
ATOM 2905 N N . ASP B 1 179 ? 16.406 -28.781 4.668 1 41.84 179 ASP B N 1
ATOM 2906 C CA . ASP B 1 179 ? 15.07 -29.375 4.637 1 41.84 179 ASP B CA 1
ATOM 2907 C C . ASP B 1 179 ? 15.125 -30.812 4.152 1 41.84 179 ASP B C 1
ATOM 2909 O O . ASP B 1 179 ? 14.078 -31.453 3.961 1 41.84 179 ASP B O 1
ATOM 2913 N N . GLN B 1 180 ? 16.156 -31.328 3.5 1 38.22 180 GLN B N 1
ATOM 2914 C CA . GLN B 1 180 ? 16.203 -32.75 3.213 1 38.22 180 GLN B CA 1
ATOM 2915 C C . GLN B 1 180 ? 16.547 -33.562 4.465 1 38.22 180 GLN B C 1
ATOM 2917 O O . GLN B 1 180 ? 17.656 -33.438 4.996 1 38.22 180 GLN B O 1
ATOM 2922 N N . GLU B 1 181 ? 15.703 -33.719 5.469 1 37.16 181 GLU B N 1
ATOM 2923 C CA . GLU B 1 181 ? 15.875 -34.812 6.418 1 37.16 181 GLU B CA 1
ATOM 2924 C C . GLU B 1 181 ? 16.422 -36.062 5.73 1 37.16 181 GLU B C 1
ATOM 2926 O O . GLU B 1 181 ? 15.883 -36.5 4.703 1 37.16 181 GLU B O 1
ATOM 2931 N N . GLU B 1 182 ? 17.672 -36.25 5.699 1 37.88 182 GLU B N 1
ATOM 2932 C CA . GLU B 1 182 ? 18.375 -37.5 5.426 1 37.88 182 GLU B CA 1
ATOM 2933 C C . GLU B 1 182 ? 17.625 -38.688 6.039 1 37.88 182 GLU B C 1
ATOM 2935 O O . GLU B 1 182 ? 17.562 -38.812 7.266 1 37.88 182 GLU B O 1
ATOM 2940 N N . ASP B 1 183 ? 16.438 -39.031 5.629 1 36.56 183 ASP B N 1
ATOM 2941 C CA . ASP B 1 183 ? 15.969 -40.344 5.953 1 36.56 183 ASP B CA 1
ATOM 2942 C C . ASP B 1 183 ? 17 -41.406 5.574 1 36.56 183 ASP B C 1
ATOM 2944 O O . ASP B 1 183 ? 17.016 -41.906 4.438 1 36.56 183 ASP B O 1
ATOM 2948 N N . THR B 1 184 ? 18.266 -41.156 5.723 1 37.53 184 THR B N 1
ATOM 2949 C CA . THR B 1 184 ? 19.188 -42.281 5.586 1 37.53 184 THR B CA 1
ATOM 2950 C C . THR B 1 184 ? 18.797 -43.406 6.531 1 37.53 184 THR B C 1
ATOM 2952 O O . THR B 1 184 ? 18.859 -43.25 7.75 1 37.53 184 THR B O 1
ATOM 2955 N N . GLU B 1 185 ? 17.734 -44.125 6.188 1 38.62 185 GLU B N 1
ATOM 2956 C CA . GLU B 1 185 ? 17.5 -45.469 6.77 1 38.62 185 GLU B CA 1
ATOM 2957 C C . GLU B 1 185 ? 18.781 -46.281 6.84 1 38.62 185 GLU B C 1
ATOM 2959 O O . GLU B 1 185 ? 19.422 -46.531 5.816 1 38.62 185 GLU B O 1
ATOM 2964 N N . SER B 1 186 ? 19.656 -46 7.828 1 39.09 186 SER B N 1
ATOM 2965 C CA . SER B 1 186 ? 20.719 -46.906 8.203 1 39.09 186 SER B CA 1
ATOM 2966 C C . SER B 1 186 ? 20.219 -48.344 8.18 1 39.09 186 SER B C 1
ATOM 2968 O O . SER B 1 186 ? 19.359 -48.75 8.977 1 39.09 186 SER B O 1
ATOM 2970 N N . THR B 1 187 ? 20 -48.906 6.988 1 37.66 187 THR B N 1
ATOM 2971 C CA . THR B 1 187 ? 19.859 -50.375 6.848 1 37.66 187 THR B CA 1
ATOM 2972 C C . THR B 1 187 ? 21.016 -51.094 7.535 1 37.66 187 THR B C 1
ATOM 2974 O O . THR B 1 187 ? 22.172 -51 7.082 1 37.66 187 THR B O 1
ATOM 2977 N N . GLU B 1 188 ? 21.141 -50.875 8.875 1 40 188 GLU B N 1
ATOM 2978 C CA . GLU B 1 188 ? 21.969 -51.844 9.617 1 40 188 GLU B CA 1
ATOM 2979 C C . GLU B 1 188 ? 21.734 -53.281 9.133 1 40 188 GLU B C 1
ATOM 2981 O O . GLU B 1 188 ? 20.609 -53.75 9.172 1 40 188 GLU B O 1
ATOM 2986 N N . SER B 1 189 ? 22.422 -53.625 8.039 1 36.28 189 SER B N 1
ATOM 2987 C CA . SER B 1 189 ? 22.609 -55 7.633 1 36.28 189 SER B CA 1
ATOM 2988 C C . SER B 1 189 ? 23.016 -55.875 8.812 1 36.28 189 SER B C 1
ATOM 2990 O O . SER B 1 189 ? 24.031 -55.625 9.461 1 36.28 189 SER B O 1
ATOM 2992 N N . ASP B 1 190 ? 22.047 -56.25 9.594 1 36.22 190 ASP B N 1
ATOM 2993 C CA . ASP B 1 190 ? 22.219 -57.375 10.523 1 36.22 190 ASP B CA 1
ATOM 2994 C C . ASP B 1 190 ? 22.984 -58.531 9.867 1 36.22 190 ASP B C 1
ATOM 2996 O O . ASP B 1 190 ? 22.484 -59.156 8.93 1 36.22 190 ASP B O 1
ATOM 3000 N N . GLN B 1 191 ? 24.234 -58.25 9.391 1 27.56 191 GLN B N 1
ATOM 3001 C CA . GLN B 1 191 ? 25.031 -59.469 9.328 1 27.56 191 GLN B CA 1
ATOM 3002 C C . GLN B 1 191 ? 25.391 -59.969 10.719 1 27.56 191 GLN B C 1
ATOM 3004 O O . GLN B 1 191 ? 25.75 -59.188 11.602 1 27.56 191 GLN B O 1
#